Protein AF-0000000067839181 (afdb_homodimer)

Nearest PDB structures (foldseek):
  2b5a-assembly1_A  TM=9.207E-01  e=1.397E-04  [Bacillus] caldolyticus
  1y7y-assembly1_B  TM=9.678E-01  e=5.234E-04  Aeromonas hydrophila
  3f52-assembly1_A  TM=9.605E-01  e=1.588E-03  Corynebacterium glutamicum
  1y9q-assembly1_A-2  TM=9.439E-01  e=1.765E-03  Vibrio cholerae
  1y7y-assembly1_A  TM=9.619E-01  e=2.694E-03  Aeromonas hydrophila

InterPro domains:
  IPR001387 Cro/C1-type, helix-turn-helix domain [PF01381] (25-71)
  IPR001387 Cro/C1-type, helix-turn-helix domain [PS50943] (17-71)
  IPR001387 Cro/C1-type, helix-turn-helix domain [SM00530] (16-71)
  IPR001387 Cro/C1-type, helix-turn-helix domain [cd00093] (20-71)
  IPR010982 Lambda repressor-like, DNA-binding domain superfamily [G3DSA:1.10.260.40] (1-84)
  IPR010982 Lambda repressor-like, DNA-binding domain superfamily [SSF47413] (9-78)

Solvent-accessible surface area (backbone atoms only — not comparable to full-atom values): 10136 Å² total; per-residue (Å²): 128,81,54,72,64,49,46,52,50,22,31,50,32,7,47,44,48,48,49,50,35,55,75,70,67,49,50,64,65,56,48,18,53,31,54,71,45,52,55,68,57,50,51,31,28,38,70,20,80,36,80,61,40,63,60,52,44,46,34,50,17,56,68,66,71,45,64,61,54,62,52,48,63,85,43,61,66,57,40,42,52,51,34,49,54,39,36,52,50,63,66,55,64,76,112,130,81,54,71,65,51,45,52,50,21,32,49,32,7,48,43,47,48,48,51,34,55,75,71,67,50,49,63,65,55,47,18,51,31,53,70,45,51,55,67,56,51,51,32,28,38,70,21,80,36,79,60,41,65,60,51,45,45,34,50,17,56,67,66,72,45,62,61,53,62,53,48,64,85,43,64,66,58,41,43,52,52,35,48,54,40,38,52,49,63,64,54,61,74,111

Foldseek 3Di:
DPPPLLQVLLQLLLCLLVVLCVVLPHDLVRLCVQQVNDSVVNVCSNRRVDHDDPSNLVSSCVSSVHDSCSSCPPVVVVVVVVVVVVVVVVVPPPD/DPPPLLQVLLQLLLCLLVVLCVVQPHDLVRLCVQQVNDSVVNVCSNRRVDHDDPSNLVSSCVSSVHDSCSSCPPVVVVVVVVVVVVVVVVVPPPD

Sequence (190 aa):
MQSENSRQINRHIGSGLLLARTVRGASLKQLANATGLSMQRLERLEIGTAEATPRDLLLLAASLGIPVQFFFEGLEDEVHEAARHQAAVHDCAVHMQSENSRQINRHIGSGLLLARTVRGASLKQLANATGLSMQRLERLEIGTAEATPRDLLLLAASLGIPVQFFFEGLEDEVHEAARHQAAVHDCAVH

Radius of gyration: 17.37 Å; Cα contacts (8 Å, |Δi|>4): 223; chains: 2; bounding box: 30×66×35 Å

Secondary structure (DSSP, 8-state):
---HHHHHHHHHHHHHHHHHHHHTT--HHHHHHHH---HHHHHHHHTTSSPPPHHHHHHHHHHHT--GGGGGTTTHHHHHHHHHHHHHHHHHTT-/---HHHHHHHHHHHHHHHHHHHHTT--HHHHHHHH---HHHHHHHHTTSSPPPHHHHHHHHHHHT--GGGGGTTTHHHHHHHHHHHHHHHHHTT-

pLDDT: mean 85.49, std 18.29, range [31.7, 98.5]

Organism: NCBI:txid111831

Structure (mmCIF, N/CA/C/O backbone):
data_AF-0000000067839181-model_v1
#
loop_
_entity.id
_entity.type
_entity.pdbx_description
1 polymer 'Helix-turn-helix transcriptional regulator'
#
loop_
_atom_site.group_PDB
_atom_site.id
_atom_site.type_symbol
_atom_site.label_atom_id
_atom_site.label_alt_id
_atom_site.label_comp_id
_atom_site.label_asym_id
_atom_site.label_entity_id
_atom_site.label_seq_id
_atom_site.pdbx_PDB_ins_code
_atom_site.Cartn_x
_atom_site.Cartn_y
_atom_site.Cartn_z
_atom_s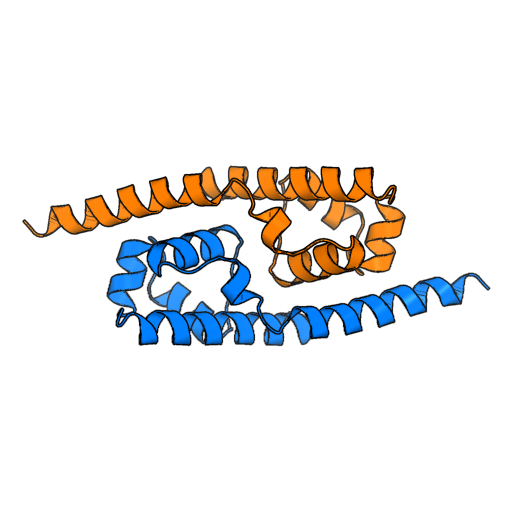ite.occupancy
_atom_site.B_iso_or_equiv
_atom_site.auth_seq_id
_atom_site.auth_comp_id
_atom_site.auth_asym_id
_atom_site.auth_atom_id
_atom_site.pdbx_PDB_model_num
ATOM 1 N N . MET A 1 1 ? -14.406 -0.389 13.133 1 47.47 1 MET A N 1
ATOM 2 C CA . MET A 1 1 ? -14.883 -0.58 11.766 1 47.47 1 MET A CA 1
ATOM 3 C C . MET A 1 1 ? -14.008 0.182 10.773 1 47.47 1 MET A C 1
ATOM 5 O O . MET A 1 1 ? -13.531 1.278 11.078 1 47.47 1 MET A O 1
ATOM 9 N N . GLN A 1 2 ? -13.305 -0.46 9.656 1 59.88 2 GLN A N 1
ATOM 10 C CA . GLN A 1 2 ? -12.516 0.328 8.719 1 59.88 2 GLN A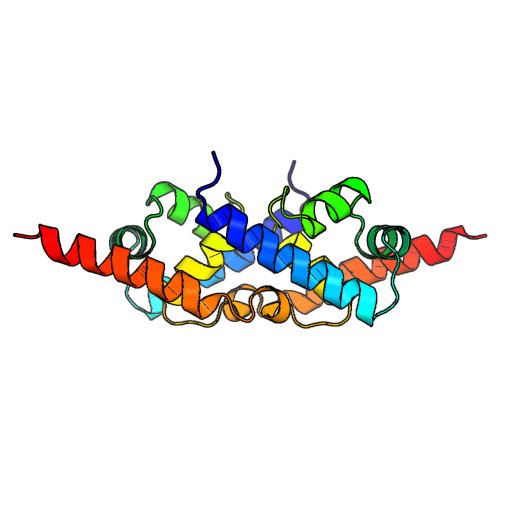 CA 1
ATOM 11 C C . GLN A 1 2 ? -13.336 1.478 8.141 1 59.88 2 GLN A C 1
ATOM 13 O O . GLN A 1 2 ? -14.562 1.381 8.031 1 59.88 2 GLN A O 1
ATOM 18 N N . SER A 1 3 ? -12.945 2.68 8.164 1 76.56 3 SER A N 1
ATOM 19 C CA . SER A 1 3 ? -13.664 3.791 7.551 1 76.56 3 SER A CA 1
ATOM 20 C C . SER A 1 3 ? -14.148 3.43 6.152 1 76.56 3 SER A C 1
ATOM 22 O O . SER A 1 3 ? -13.602 2.527 5.512 1 76.56 3 SER A O 1
ATOM 24 N N . GLU A 1 4 ? -15.336 3.746 5.836 1 84.75 4 GLU A N 1
ATOM 25 C CA . GLU A 1 4 ? -15.938 3.537 4.523 1 84.75 4 GLU A CA 1
ATOM 26 C C . GLU A 1 4 ? -14.938 3.807 3.404 1 84.75 4 GLU A C 1
ATOM 28 O O . GLU A 1 4 ? -14.977 3.156 2.357 1 84.75 4 GLU A O 1
ATOM 33 N N . ASN A 1 5 ? -14.031 4.652 3.65 1 85.94 5 ASN A N 1
ATOM 34 C CA . ASN A 1 5 ? -13.023 4.988 2.646 1 85.94 5 ASN A CA 1
ATOM 35 C C . ASN A 1 5 ? -12.031 3.85 2.447 1 85.94 5 ASN A C 1
ATOM 37 O O . ASN A 1 5 ? -11.656 3.535 1.315 1 85.94 5 ASN A O 1
ATOM 41 N N . SER A 1 6 ? -11.727 3.246 3.566 1 92.12 6 SER A N 1
ATOM 42 C CA . SER A 1 6 ? -10.797 2.123 3.486 1 92.12 6 SER A CA 1
ATOM 43 C C . SER A 1 6 ? -11.414 0.948 2.736 1 92.12 6 SER A C 1
ATOM 45 O O . SER A 1 6 ? -10.742 0.283 1.948 1 92.12 6 SER A O 1
ATOM 47 N N . ARG A 1 7 ? -12.742 0.747 2.918 1 93.06 7 ARG A N 1
ATOM 48 C CA . ARG A 1 7 ? -13.445 -0.343 2.248 1 93.06 7 ARG A CA 1
ATOM 49 C C . ARG A 1 7 ? -13.484 -0.122 0.739 1 93.06 7 ARG A C 1
ATOM 51 O O . ARG A 1 7 ? -13.312 -1.065 -0.036 1 93.06 7 ARG A O 1
ATOM 58 N N . GLN A 1 8 ? -13.719 1.081 0.368 1 93.19 8 GLN A N 1
ATOM 59 C CA . GLN A 1 8 ? -13.789 1.421 -1.049 1 93.19 8 GLN A CA 1
ATOM 60 C C . GLN A 1 8 ? -12.43 1.24 -1.721 1 93.19 8 GLN A C 1
ATOM 62 O O . GLN A 1 8 ? -12.344 0.742 -2.846 1 93.19 8 GLN A O 1
ATOM 67 N N . ILE A 1 9 ? -11.414 1.608 -1.015 1 95.25 9 ILE A N 1
ATOM 68 C CA . ILE A 1 9 ? -10.062 1.488 -1.547 1 95.25 9 ILE A CA 1
ATOM 69 C C . ILE A 1 9 ? -9.688 0.014 -1.685 1 95.25 9 ILE A C 1
ATOM 71 O O . ILE A 1 9 ? -9.156 -0.405 -2.715 1 95.25 9 ILE A O 1
ATOM 75 N N . ASN A 1 10 ? -10.078 -0.789 -0.635 1 96.62 10 ASN A N 1
ATOM 76 C CA . ASN A 1 10 ? -9.797 -2.219 -0.68 1 96.62 10 ASN A CA 1
ATOM 77 C C . ASN A 1 10 ? -10.508 -2.896 -1.848 1 96.62 10 ASN A C 1
ATOM 79 O O . ASN A 1 10 ? -9.922 -3.74 -2.529 1 96.62 10 ASN A O 1
ATOM 83 N N . ARG A 1 11 ? -11.734 -2.453 -2.029 1 96.81 11 ARG A N 1
ATOM 84 C CA . ARG A 1 11 ? -12.5 -3.033 -3.123 1 96.81 11 ARG A CA 1
ATOM 85 C C . ARG A 1 11 ? -11.914 -2.648 -4.477 1 96.81 11 ARG A C 1
ATOM 87 O O . ARG A 1 11 ? -11.883 -3.463 -5.398 1 96.81 11 ARG A O 1
ATOM 94 N N . HIS A 1 12 ? -11.516 -1.402 -4.602 1 96.81 12 HIS A N 1
ATOM 95 C CA . HIS A 1 12 ? -10.891 -0.937 -5.836 1 96.81 12 HIS A CA 1
ATOM 96 C C . HIS A 1 12 ? -9.625 -1.725 -6.145 1 96.81 12 HIS A C 1
ATOM 98 O O . HIS A 1 12 ? -9.445 -2.213 -7.262 1 96.81 12 HIS A O 1
ATOM 104 N N . ILE A 1 13 ? -8.812 -1.937 -5.16 1 97.56 13 ILE A N 1
ATOM 105 C CA . ILE A 1 13 ? -7.566 -2.684 -5.316 1 97.56 13 ILE A CA 1
ATOM 106 C C . ILE A 1 13 ? -7.879 -4.141 -5.656 1 97.56 13 ILE A C 1
ATOM 108 O O . ILE A 1 13 ? -7.254 -4.723 -6.543 1 97.56 13 ILE A O 1
ATOM 112 N N . GLY A 1 14 ? -8.82 -4.648 -4.965 1 98.31 14 GLY A N 1
ATOM 113 C CA . GLY A 1 14 ? -9.234 -6.016 -5.227 1 98.31 14 GLY A CA 1
ATOM 114 C C . GLY A 1 14 ? -9.75 -6.223 -6.641 1 98.31 14 GLY A C 1
ATOM 115 O O . GLY A 1 14 ? -9.414 -7.215 -7.289 1 98.31 14 GLY A O 1
ATOM 116 N N . SER A 1 15 ? -10.594 -5.273 -7.098 1 97.31 15 SER A N 1
ATOM 117 C CA . SER A 1 15 ? -11.109 -5.34 -8.461 1 97.31 15 SER A CA 1
ATOM 118 C C . SER A 1 15 ? -9.977 -5.285 -9.484 1 97.31 15 SER A C 1
ATOM 120 O O . SER A 1 15 ? -10.008 -5.988 -10.492 1 97.31 15 SER A O 1
ATOM 122 N N . GLY A 1 16 ? -8.992 -4.422 -9.195 1 97.06 16 GLY A N 1
ATOM 123 C CA . GLY A 1 16 ? -7.809 -4.367 -10.039 1 97.06 16 GLY A CA 1
ATOM 124 C C . GLY A 1 16 ? -7.039 -5.676 -10.078 1 97.06 16 GLY A C 1
ATOM 125 O O . GLY A 1 16 ? -6.578 -6.102 -11.133 1 97.06 16 GLY A O 1
ATOM 126 N N . LEU A 1 17 ? -6.922 -6.262 -8.914 1 98.12 17 LEU A N 1
ATOM 127 C CA . LEU A 1 17 ? -6.238 -7.547 -8.805 1 98.12 17 LEU A CA 1
ATOM 128 C C . LEU A 1 17 ? -6.953 -8.617 -9.625 1 98.12 17 LEU A C 1
ATOM 130 O O . LEU A 1 17 ? -6.316 -9.344 -10.391 1 98.12 17 LEU A O 1
ATOM 134 N N . LEU A 1 18 ? -8.258 -8.648 -9.438 1 97.94 18 LEU A N 1
ATOM 135 C CA . LEU A 1 18 ? -9.062 -9.609 -10.188 1 97.94 18 LEU A CA 1
ATOM 136 C C . LEU A 1 18 ? -8.906 -9.398 -11.688 1 97.94 18 LEU A C 1
ATOM 138 O O . LEU A 1 18 ? -8.703 -10.352 -12.438 1 97.94 18 LEU A O 1
ATOM 142 N N . LEU A 1 19 ? -8.953 -8.156 -12.117 1 97.31 19 LEU A N 1
ATOM 143 C CA . LEU A 1 19 ? -8.805 -7.805 -13.531 1 97.31 19 LEU A CA 1
ATOM 144 C C . LEU A 1 19 ? -7.434 -8.211 -14.055 1 97.31 19 LEU A C 1
ATOM 146 O O . LEU A 1 19 ? -7.332 -8.859 -15.102 1 97.31 19 LEU A O 1
ATOM 150 N N . ALA A 1 20 ? -6.402 -7.867 -13.359 1 96.94 20 ALA A N 1
ATOM 151 C CA . ALA A 1 20 ? -5.035 -8.18 -13.773 1 96.94 20 ALA A CA 1
ATOM 152 C C . ALA A 1 20 ? -4.812 -9.688 -13.844 1 96.94 20 ALA A C 1
ATOM 154 O O . ALA A 1 20 ? -4.203 -10.188 -14.797 1 96.94 20 ALA A O 1
ATOM 155 N N . ARG A 1 21 ? -5.293 -10.344 -12.789 1 97.31 21 ARG A N 1
ATOM 156 C CA . ARG A 1 21 ? -5.148 -11.797 -12.75 1 97.31 21 ARG A CA 1
ATOM 157 C C . ARG A 1 21 ? -5.852 -12.445 -13.93 1 97.31 21 ARG A C 1
ATOM 159 O O . ARG A 1 21 ? -5.285 -13.32 -14.594 1 97.31 21 ARG A O 1
ATOM 166 N N . THR A 1 22 ? -7.086 -12.008 -14.242 1 96.94 22 THR A N 1
ATOM 167 C CA . THR A 1 22 ? -7.898 -12.578 -15.312 1 96.94 22 THR A CA 1
ATOM 168 C C . THR A 1 22 ? -7.289 -12.281 -16.672 1 96.94 22 THR A C 1
ATOM 170 O O . THR A 1 22 ? -7.242 -13.148 -17.547 1 96.94 22 THR A O 1
ATOM 173 N N . VAL A 1 23 ? -6.797 -11.078 -16.875 1 95.69 23 VAL A N 1
ATOM 174 C CA . VAL A 1 23 ? -6.199 -10.648 -18.141 1 95.69 23 VAL A CA 1
ATOM 175 C C . VAL A 1 23 ? -4.945 -11.469 -18.422 1 95.69 23 VAL A C 1
ATOM 177 O O . VAL A 1 23 ? -4.672 -11.828 -19.562 1 95.69 23 VAL A O 1
ATOM 180 N N . ARG A 1 24 ? -4.238 -11.859 -17.391 1 94.88 24 ARG A N 1
ATOM 181 C CA . ARG A 1 24 ? -3.004 -12.625 -17.516 1 94.88 24 ARG A CA 1
ATOM 182 C C . ARG A 1 24 ? -3.297 -14.125 -17.609 1 94.88 24 ARG A C 1
ATOM 184 O O . ARG A 1 24 ? -2.389 -14.922 -17.828 1 94.88 24 ARG A O 1
ATOM 191 N N . GLY A 1 25 ? -4.539 -14.492 -17.297 1 95.88 25 GLY A N 1
ATOM 192 C CA . GLY A 1 25 ? -4.949 -15.883 -17.375 1 95.88 25 GLY A CA 1
ATOM 193 C C . GLY A 1 25 ? -4.461 -16.719 -16.219 1 95.88 25 GLY A C 1
ATOM 194 O O . GLY A 1 25 ? -4.293 -17.938 -16.344 1 95.88 25 GLY A O 1
ATOM 195 N N . ALA A 1 26 ? -4.219 -16.094 -15.125 1 95.62 26 ALA A N 1
ATOM 196 C CA . ALA A 1 26 ? -3.721 -16.812 -13.945 1 95.62 26 ALA A CA 1
ATOM 197 C C . ALA A 1 26 ? -4.871 -17.266 -13.055 1 95.62 26 ALA A C 1
ATOM 199 O O . ALA A 1 26 ? -5.848 -16.531 -12.867 1 95.62 26 ALA A O 1
ATOM 200 N N . SER A 1 27 ? -4.762 -18.484 -12.578 1 96.94 27 SER A N 1
ATOM 201 C CA . SER A 1 27 ? -5.695 -18.938 -11.555 1 96.94 27 SER A CA 1
ATOM 202 C C . SER A 1 27 ? -5.289 -18.453 -10.172 1 96.94 27 SER A C 1
ATOM 204 O O . SER A 1 27 ? -4.172 -17.953 -9.984 1 96.94 27 SER A O 1
ATOM 206 N N . LEU A 1 28 ? -6.203 -18.562 -9.273 1 97.5 28 LEU A N 1
ATOM 207 C CA . LEU A 1 28 ? -5.875 -18.203 -7.898 1 97.5 28 LEU A CA 1
ATOM 208 C C . LEU A 1 28 ? -4.738 -19.078 -7.367 1 97.5 28 LEU A C 1
ATOM 210 O O . LEU A 1 28 ? -3.863 -18.578 -6.645 1 97.5 28 LEU A O 1
ATOM 214 N N . LYS A 1 29 ? -4.766 -20.312 -7.727 1 96.75 29 LYS A N 1
ATOM 215 C CA . LYS A 1 29 ? -3.729 -21.25 -7.305 1 96.75 29 LYS A CA 1
ATOM 216 C C . LYS A 1 29 ? -2.369 -20.859 -7.875 1 96.75 29 LYS A C 1
ATOM 218 O O . LYS A 1 29 ? -1.368 -20.844 -7.152 1 96.75 29 LYS A O 1
ATOM 223 N N . GLN A 1 30 ? -2.346 -20.547 -9.133 1 95.56 30 GLN A N 1
ATOM 224 C CA . GLN A 1 30 ? -1.11 -20.109 -9.781 1 95.56 30 GLN A CA 1
ATOM 225 C C . GLN A 1 30 ? -0.567 -18.844 -9.141 1 95.56 30 GLN A C 1
ATOM 227 O O . GLN A 1 30 ? 0.639 -18.719 -8.914 1 95.56 30 GLN A O 1
ATOM 232 N N . LEU A 1 31 ? -1.43 -17.906 -8.859 1 96.25 31 LEU A N 1
ATOM 233 C CA . LEU A 1 31 ? -1.025 -16.656 -8.227 1 96.25 31 LEU A CA 1
ATOM 234 C C . LEU A 1 31 ? -0.517 -16.906 -6.809 1 96.25 31 LEU A C 1
ATOM 236 O O . LEU A 1 31 ? 0.466 -16.281 -6.387 1 96.25 31 LEU A O 1
ATOM 240 N N . ALA A 1 32 ? -1.174 -17.766 -6.086 1 96.75 32 ALA A N 1
ATOM 241 C CA . ALA A 1 32 ? -0.75 -18.125 -4.738 1 96.75 32 ALA A CA 1
ATOM 242 C C . ALA A 1 32 ? 0.664 -18.703 -4.742 1 96.75 32 ALA A C 1
ATOM 244 O O . ALA A 1 32 ? 1.503 -18.312 -3.928 1 96.75 32 ALA A O 1
ATOM 245 N N . ASN A 1 33 ? 0.928 -19.547 -5.695 1 93.75 33 ASN A N 1
ATOM 246 C CA . ASN A 1 33 ? 2.252 -20.141 -5.828 1 93.75 33 ASN A CA 1
ATOM 247 C C . ASN A 1 33 ? 3.309 -19.109 -6.18 1 93.75 33 ASN A C 1
ATOM 249 O O . ASN A 1 33 ? 4.41 -19.125 -5.633 1 93.75 33 ASN A O 1
ATOM 253 N N . ALA A 1 34 ? 2.938 -18.203 -7.016 1 92.12 34 ALA A N 1
ATOM 254 C CA . ALA A 1 34 ? 3.871 -17.188 -7.5 1 92.12 34 ALA A CA 1
ATOM 255 C C . ALA A 1 34 ? 4.18 -16.156 -6.414 1 92.12 34 ALA A C 1
ATOM 257 O O . ALA A 1 34 ? 5.285 -15.617 -6.363 1 92.12 34 ALA A O 1
ATOM 258 N N . THR A 1 35 ? 3.25 -15.867 -5.531 1 93.25 35 THR A N 1
ATOM 259 C CA . THR A 1 35 ? 3.387 -14.781 -4.57 1 93.25 35 THR A CA 1
ATOM 260 C C . THR A 1 35 ? 3.73 -15.32 -3.186 1 93.25 35 THR A C 1
ATOM 262 O O . THR A 1 35 ? 4.18 -14.57 -2.314 1 93.25 35 THR A O 1
ATOM 265 N N . GLY A 1 36 ? 3.426 -16.562 -2.9 1 93.25 36 GLY A N 1
ATOM 266 C CA . GLY A 1 36 ? 3.564 -17.125 -1.568 1 93.25 36 GLY A CA 1
ATOM 267 C C . GLY A 1 36 ? 2.404 -16.797 -0.651 1 93.25 36 GLY A C 1
ATOM 268 O O . GLY A 1 36 ? 2.408 -17.156 0.525 1 93.25 36 GLY A O 1
ATOM 269 N N . LEU A 1 37 ? 1.431 -16.109 -1.118 1 95 37 LEU A N 1
ATOM 270 C CA . LEU A 1 37 ? 0.207 -15.828 -0.374 1 95 37 LEU A CA 1
ATOM 271 C C . LEU A 1 37 ? -0.755 -17.016 -0.453 1 95 37 LEU A C 1
ATOM 273 O O . LEU A 1 37 ? -0.771 -17.734 -1.448 1 95 37 LEU A O 1
ATOM 277 N N . SER A 1 38 ? -1.529 -17.125 0.566 1 97.06 38 SER A N 1
ATOM 278 C CA . SER A 1 38 ? -2.51 -18.203 0.529 1 97.06 38 SER A CA 1
ATOM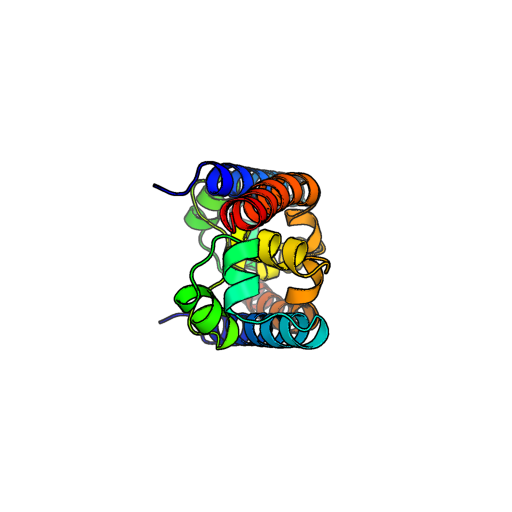 279 C C . SER A 1 38 ? -3.666 -17.875 -0.408 1 97.06 38 SER A C 1
ATOM 281 O O . SER A 1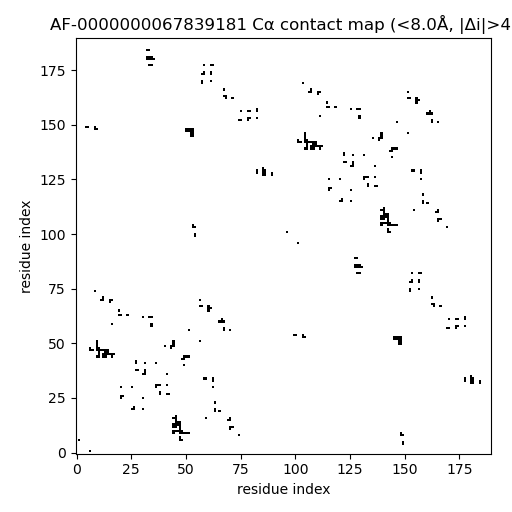 38 ? -3.965 -16.688 -0.638 1 97.06 38 SER A O 1
ATOM 283 N N . MET A 1 39 ? -4.336 -18.891 -0.919 1 97.56 39 MET A N 1
ATOM 284 C CA . MET A 1 39 ? -5.523 -18.688 -1.75 1 97.56 39 MET A CA 1
ATOM 285 C C . MET A 1 39 ? -6.602 -17.938 -0.986 1 97.56 39 MET A C 1
ATOM 287 O O . MET A 1 39 ? -7.301 -17.094 -1.558 1 97.56 39 MET A O 1
ATOM 291 N N . GLN A 1 40 ? -6.684 -18.266 0.251 1 98.12 40 GLN A N 1
ATOM 292 C CA . GLN A 1 40 ? -7.668 -17.594 1.087 1 98.12 40 GLN A CA 1
ATOM 293 C C . GLN A 1 40 ? -7.387 -16.094 1.162 1 98.12 40 GLN A C 1
ATOM 295 O O . GLN A 1 40 ? -8.305 -15.281 1.062 1 98.12 40 GLN A O 1
ATOM 300 N N . ARG A 1 41 ? -6.125 -15.68 1.328 1 97.94 41 ARG A N 1
ATOM 301 C CA . ARG A 1 41 ? -5.742 -14.273 1.385 1 97.94 41 ARG A CA 1
ATOM 302 C C . ARG A 1 41 ? -6.02 -13.578 0.058 1 97.94 41 ARG A C 1
ATOM 304 O O . ARG A 1 41 ? -6.523 -12.453 0.035 1 97.94 41 ARG A O 1
ATOM 311 N N . LEU A 1 42 ? -5.707 -14.281 -0.977 1 98.38 42 LEU A N 1
ATOM 312 C CA . LEU A 1 42 ? -5.93 -13.719 -2.307 1 98.38 42 LEU A CA 1
ATOM 313 C C . LEU A 1 42 ? -7.414 -13.484 -2.557 1 98.38 42 LEU A C 1
ATOM 315 O O . LEU A 1 42 ? -7.797 -12.453 -3.117 1 98.38 42 LEU A O 1
ATOM 319 N N . GLU A 1 43 ? -8.203 -14.422 -2.152 1 98.25 43 GLU A N 1
ATOM 320 C CA . GLU A 1 43 ? -9.656 -14.281 -2.299 1 98.25 43 GLU A CA 1
ATOM 321 C C . GLU A 1 43 ? -10.172 -13.078 -1.526 1 98.25 43 GLU A C 1
ATOM 323 O O . GLU A 1 43 ? -10.945 -12.273 -2.061 1 98.25 43 GLU A O 1
ATOM 328 N N . ARG A 1 44 ? -9.727 -12.977 -0.303 1 98.5 44 ARG A N 1
ATOM 329 C CA . ARG A 1 44 ? -10.172 -11.875 0.544 1 98.5 44 ARG A CA 1
ATOM 330 C C . ARG A 1 44 ? -9.711 -10.531 -0.011 1 98.5 44 ARG A C 1
ATOM 332 O O . ARG A 1 44 ? -10.406 -9.523 0.116 1 98.5 44 ARG A O 1
ATOM 339 N N . LEU A 1 45 ? -8.523 -10.492 -0.639 1 98.44 45 LEU A N 1
ATOM 340 C CA . LEU A 1 45 ? -8.023 -9.281 -1.287 1 98.44 45 LEU A CA 1
ATOM 341 C C . LEU A 1 45 ? -8.875 -8.914 -2.494 1 98.44 45 LEU A C 1
ATOM 343 O O . LEU A 1 45 ? -9.273 -7.758 -2.656 1 98.44 45 LEU A O 1
ATOM 347 N N . GLU A 1 46 ? -9.219 -9.945 -3.287 1 98.31 46 GLU A N 1
ATOM 348 C CA . GLU A 1 46 ? -9.945 -9.695 -4.527 1 98.31 46 GLU A CA 1
ATOM 349 C C . GLU A 1 46 ? -11.344 -9.172 -4.25 1 98.31 46 GLU A C 1
ATOM 351 O O . GLU A 1 46 ? -11.883 -8.367 -5.023 1 98.31 46 GLU A O 1
ATOM 356 N N . ILE A 1 47 ? -11.93 -9.586 -3.121 1 97.19 47 ILE A N 1
ATOM 357 C CA . ILE A 1 47 ? -13.297 -9.148 -2.844 1 97.19 47 ILE A CA 1
ATOM 358 C C . ILE A 1 47 ? -13.273 -7.938 -1.914 1 97.19 47 ILE A C 1
ATOM 360 O O . ILE A 1 47 ? -14.328 -7.422 -1.526 1 97.19 47 ILE A O 1
ATOM 364 N N . GLY A 1 48 ? -12.156 -7.539 -1.442 1 97.5 48 GLY A N 1
ATOM 365 C CA . GLY A 1 48 ? -11.992 -6.301 -0.702 1 97.5 48 GLY A CA 1
ATOM 366 C C . GLY A 1 48 ? -12.211 -6.465 0.791 1 97.5 48 GLY A C 1
ATOM 367 O O . GLY A 1 48 ? -12.344 -5.477 1.518 1 97.5 48 GLY A O 1
ATOM 368 N N . THR A 1 49 ? -12.25 -7.668 1.323 1 97 49 THR A N 1
ATOM 369 C CA . THR A 1 49 ? -12.5 -7.898 2.742 1 97 49 THR A CA 1
ATOM 370 C C . THR A 1 49 ? -11.188 -7.953 3.52 1 97 49 THR A C 1
ATOM 372 O O . THR A 1 49 ? -11.195 -7.957 4.754 1 97 49 THR A O 1
ATOM 375 N N . ALA A 1 50 ? -10.039 -7.98 2.887 1 97.31 50 ALA A N 1
ATOM 376 C CA . ALA A 1 50 ? -8.711 -7.832 3.49 1 97.31 50 ALA A CA 1
ATOM 377 C C . ALA A 1 50 ? -7.988 -6.613 2.93 1 97.31 50 ALA A C 1
ATOM 379 O O . ALA A 1 50 ? -8.18 -6.25 1.768 1 97.31 50 ALA A O 1
ATOM 380 N N . GLU A 1 51 ? -7.242 -6.008 3.756 1 97.25 51 GLU A N 1
ATOM 381 C CA . GLU A 1 51 ? -6.434 -4.859 3.357 1 97.25 51 GLU A CA 1
ATOM 382 C C . GLU A 1 51 ? -5.062 -5.301 2.857 1 97.25 51 GLU A C 1
ATOM 384 O O . GLU A 1 51 ? -4.352 -6.039 3.543 1 97.25 51 GLU A O 1
ATOM 389 N N . ALA A 1 52 ? -4.75 -4.883 1.659 1 98 52 ALA A N 1
ATOM 390 C CA . ALA A 1 52 ? -3.451 -5.234 1.09 1 98 52 ALA A CA 1
ATOM 391 C C . ALA A 1 52 ? -2.324 -4.473 1.784 1 98 52 ALA A C 1
ATOM 393 O O . ALA A 1 52 ? -2.465 -3.287 2.092 1 98 52 ALA A O 1
ATOM 394 N N . THR A 1 53 ? -1.251 -5.125 2.051 1 96.5 53 THR A N 1
ATOM 395 C CA . THR A 1 53 ? -0.039 -4.469 2.531 1 96.5 53 THR A CA 1
ATOM 396 C C . THR A 1 53 ? 0.834 -4.023 1.362 1 96.5 53 THR A C 1
ATOM 398 O O . THR A 1 53 ? 0.626 -4.453 0.226 1 96.5 53 THR A O 1
ATOM 401 N N . PRO A 1 54 ? 1.797 -3.16 1.642 1 96.38 54 PRO A N 1
ATOM 402 C CA . PRO A 1 54 ? 2.748 -2.822 0.581 1 96.38 54 PRO A CA 1
ATOM 403 C C . PRO A 1 54 ? 3.455 -4.051 0.009 1 96.38 54 PRO A C 1
ATOM 405 O O . PRO A 1 54 ? 3.68 -4.129 -1.202 1 96.38 54 PRO A O 1
ATOM 408 N N . ARG A 1 55 ? 3.748 -4.984 0.808 1 94.12 55 ARG A N 1
ATOM 409 C CA . ARG A 1 55 ? 4.375 -6.211 0.331 1 94.12 55 ARG A CA 1
ATOM 410 C C . ARG A 1 55 ? 3.436 -6.98 -0.595 1 94.12 55 ARG A C 1
ATOM 412 O O . ARG A 1 55 ? 3.854 -7.461 -1.65 1 94.12 55 ARG A O 1
ATOM 419 N N . ASP A 1 56 ? 2.205 -7.07 -0.178 1 95.88 56 ASP A N 1
ATOM 420 C CA . ASP A 1 56 ? 1.221 -7.715 -1.041 1 95.88 56 ASP A CA 1
ATOM 421 C C . ASP A 1 56 ? 1.216 -7.09 -2.434 1 95.88 56 ASP A C 1
ATOM 423 O O . ASP A 1 56 ? 1.281 -7.797 -3.439 1 95.88 56 ASP A O 1
ATOM 427 N N . LEU A 1 57 ? 1.144 -5.785 -2.416 1 96.56 57 LEU A N 1
ATOM 428 C CA . LEU A 1 57 ? 1.021 -5.043 -3.666 1 96.56 57 LEU A CA 1
ATOM 429 C C . LEU A 1 57 ? 2.244 -5.262 -4.547 1 96.56 57 LEU A C 1
ATOM 431 O O . LEU A 1 57 ? 2.117 -5.438 -5.762 1 96.56 57 LEU A O 1
ATOM 435 N N . LEU A 1 58 ? 3.367 -5.285 -3.955 1 95.12 58 LEU A N 1
ATOM 436 C CA . LEU A 1 58 ? 4.609 -5.48 -4.691 1 95.12 58 LEU A CA 1
ATOM 437 C C . LEU A 1 58 ? 4.688 -6.895 -5.262 1 95.12 58 LEU A C 1
ATOM 439 O O . LEU A 1 58 ? 5.031 -7.082 -6.43 1 95.12 58 LEU A O 1
ATOM 443 N N . LEU A 1 59 ? 4.344 -7.875 -4.461 1 93.94 59 LEU A N 1
ATOM 444 C CA . LEU A 1 59 ? 4.367 -9.266 -4.898 1 93.94 59 LEU A CA 1
ATOM 445 C C . LEU A 1 59 ? 3.383 -9.492 -6.039 1 93.94 59 LEU A C 1
ATOM 447 O O . LEU A 1 59 ? 3.719 -10.141 -7.035 1 93.94 59 LEU A O 1
ATOM 451 N N . LEU A 1 60 ? 2.234 -8.914 -5.855 1 95.56 60 LEU A N 1
ATOM 452 C CA . LEU A 1 60 ? 1.186 -9.086 -6.852 1 95.56 60 LEU A CA 1
ATOM 453 C C . LEU A 1 60 ? 1.549 -8.383 -8.156 1 95.56 60 LEU A C 1
ATOM 455 O O . LEU A 1 60 ? 1.384 -8.938 -9.242 1 95.56 60 LEU A O 1
ATOM 459 N N . ALA A 1 61 ? 2.027 -7.207 -8.055 1 95.06 61 ALA A N 1
ATOM 460 C CA . ALA A 1 61 ? 2.451 -6.457 -9.234 1 95.06 61 ALA A CA 1
ATOM 461 C C . ALA A 1 61 ? 3.547 -7.203 -9.992 1 95.06 61 ALA A C 1
ATOM 463 O O . ALA A 1 61 ? 3.48 -7.344 -11.219 1 95.06 61 ALA A O 1
ATOM 464 N N . ALA A 1 62 ? 4.5 -7.719 -9.289 1 92.56 62 ALA A N 1
ATOM 465 C CA . ALA A 1 62 ? 5.621 -8.445 -9.883 1 92.56 62 ALA A CA 1
ATOM 466 C C . ALA A 1 62 ? 5.145 -9.734 -10.547 1 92.56 62 ALA A C 1
ATOM 468 O O . ALA A 1 62 ? 5.52 -10.023 -11.688 1 92.56 62 ALA A O 1
ATOM 469 N N . SER A 1 63 ? 4.281 -10.438 -9.828 1 92.69 63 SER A N 1
ATOM 470 C CA . SER A 1 63 ? 3.811 -11.734 -10.312 1 92.69 63 SER A CA 1
ATOM 471 C C . SER A 1 63 ? 2.936 -11.578 -11.547 1 92.69 63 SER A C 1
ATOM 473 O O . SER A 1 63 ? 2.918 -12.453 -12.414 1 92.69 63 SER A O 1
ATOM 475 N N . LEU A 1 64 ? 2.236 -10.453 -11.641 1 94.44 64 LEU A N 1
ATOM 476 C CA . LEU A 1 64 ? 1.294 -10.242 -12.734 1 94.44 64 LEU A CA 1
ATOM 477 C C . LEU A 1 64 ? 1.921 -9.391 -13.828 1 94.44 64 LEU A C 1
ATOM 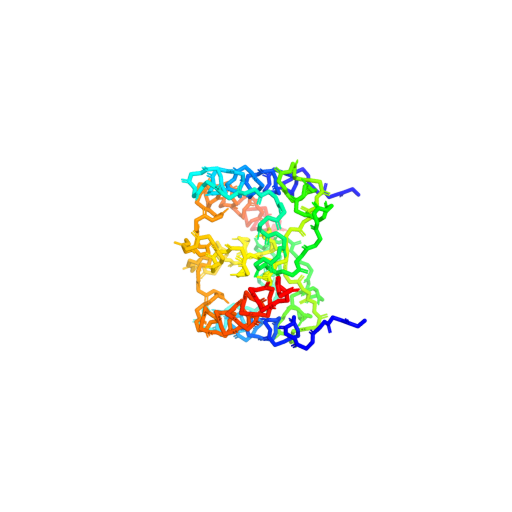479 O O . LEU A 1 64 ? 1.299 -9.148 -14.867 1 94.44 64 LEU A O 1
ATOM 483 N N . GLY A 1 65 ? 3.082 -8.883 -13.609 1 91.44 65 GLY A N 1
ATOM 484 C CA . GLY A 1 65 ? 3.809 -8.109 -14.602 1 91.44 65 GLY A CA 1
ATOM 485 C C . GLY A 1 65 ? 3.225 -6.73 -14.828 1 91.44 65 GLY A C 1
ATOM 486 O O . GLY A 1 65 ? 3.176 -6.25 -15.969 1 91.44 65 GLY A O 1
ATOM 487 N N . ILE A 1 66 ? 2.691 -6.125 -13.805 1 92.56 66 ILE A N 1
ATOM 488 C CA . ILE A 1 66 ? 2.1 -4.793 -13.875 1 92.56 66 ILE A CA 1
ATOM 489 C C . ILE A 1 66 ? 2.791 -3.863 -12.883 1 92.56 66 ILE A C 1
ATOM 491 O O . ILE A 1 66 ? 3.385 -4.324 -11.906 1 92.56 66 ILE A O 1
ATOM 495 N N . PRO A 1 67 ? 2.77 -2.598 -13.234 1 92.75 67 PRO A N 1
ATOM 496 C CA . PRO A 1 67 ? 3.312 -1.655 -12.25 1 92.75 67 PRO A CA 1
ATOM 497 C C . PRO A 1 67 ? 2.438 -1.53 -11.008 1 92.75 67 PRO A C 1
ATOM 499 O O . PRO A 1 67 ? 1.211 -1.626 -11.094 1 92.75 67 PRO A O 1
ATOM 502 N N . VAL A 1 68 ? 3.039 -1.298 -9.82 1 94.69 68 VAL A N 1
ATOM 503 C CA . VAL A 1 68 ? 2.314 -1.202 -8.562 1 94.69 68 VAL A CA 1
ATOM 504 C C . VAL A 1 68 ? 1.306 -0.057 -8.633 1 94.69 68 VAL A C 1
ATOM 506 O O . VAL A 1 68 ? 0.243 -0.119 -8.008 1 94.69 68 VAL A O 1
ATOM 509 N N . GLN A 1 69 ? 1.591 0.941 -9.438 1 92.62 69 GLN A N 1
ATOM 510 C CA . GLN A 1 69 ? 0.727 2.105 -9.609 1 92.62 69 GLN A CA 1
ATOM 511 C C . GLN A 1 69 ? -0.636 1.701 -10.164 1 92.62 69 GLN A C 1
ATOM 513 O O . GLN A 1 69 ? -1.633 2.391 -9.938 1 92.62 69 GLN A O 1
ATOM 518 N N . PHE A 1 70 ? -0.669 0.609 -10.828 1 94.38 70 PHE A N 1
ATOM 519 C CA . PHE A 1 70 ? -1.899 0.107 -11.43 1 94.38 70 PHE A CA 1
ATOM 520 C C . PHE A 1 70 ? -2.998 -0.032 -10.383 1 94.38 70 PHE A C 1
ATOM 522 O O . PHE A 1 70 ? -4.152 0.311 -10.641 1 94.38 70 PHE A O 1
ATOM 529 N N . PHE A 1 71 ? -2.672 -0.437 -9.18 1 96 71 PHE A N 1
ATOM 530 C CA . PHE A 1 71 ? -3.629 -0.72 -8.117 1 96 71 PHE A CA 1
ATOM 531 C C . PHE A 1 71 ? -4.246 0.569 -7.586 1 96 71 PHE A C 1
ATOM 533 O O . PHE A 1 71 ? -5.289 0.542 -6.93 1 96 71 PHE A O 1
ATOM 540 N N . PHE A 1 72 ? -3.59 1.692 -7.93 1 95.06 72 PHE A N 1
ATOM 541 C CA . PHE A 1 72 ? -4.031 2.959 -7.355 1 95.06 72 PHE A CA 1
ATOM 542 C C . PHE A 1 72 ? -4.68 3.838 -8.422 1 95.06 72 PHE A C 1
ATOM 544 O O . PHE A 1 72 ? -5.137 4.945 -8.125 1 95.06 72 PHE A O 1
ATOM 551 N N . GLU A 1 73 ? -4.641 3.35 -9.602 1 91.81 73 GLU A N 1
ATOM 552 C CA . GLU A 1 73 ? -5.219 4.125 -10.695 1 91.81 73 GLU A CA 1
ATOM 553 C C . GLU A 1 73 ? -6.688 4.441 -10.43 1 91.81 73 GLU A C 1
ATOM 555 O O . GLU A 1 73 ? -7.465 3.551 -10.07 1 91.81 73 GLU A O 1
ATOM 560 N N . GLY A 1 74 ? -7.055 5.723 -10.539 1 88.81 74 GLY A N 1
ATOM 561 C CA . GLY A 1 74 ? -8.438 6.129 -10.352 1 88.81 74 GLY A CA 1
ATOM 562 C C . GLY A 1 74 ? -8.766 6.52 -8.922 1 88.81 74 GLY A C 1
ATOM 563 O O . GLY A 1 74 ? -9.867 6.984 -8.633 1 88.81 74 GLY A O 1
ATOM 564 N N . LEU A 1 75 ? -7.895 6.246 -7.98 1 88.44 75 LEU A N 1
ATOM 565 C CA . LEU A 1 75 ? -8.133 6.555 -6.574 1 88.44 75 LEU A CA 1
ATOM 566 C C . LEU A 1 75 ? -7.594 7.938 -6.219 1 88.44 75 LEU A C 1
ATOM 568 O O . LEU A 1 75 ? -7.992 8.523 -5.211 1 88.44 75 LEU A O 1
ATOM 572 N N . GLU A 1 76 ? -6.66 8.422 -6.883 1 73.56 76 GLU A N 1
ATOM 573 C CA . GLU A 1 76 ? -6.023 9.688 -6.551 1 73.56 76 GLU A CA 1
ATOM 574 C C . GLU A 1 76 ? -7.051 10.812 -6.461 1 73.56 76 GLU A C 1
ATOM 576 O O . GLU A 1 76 ? -6.926 11.711 -5.621 1 73.56 76 GLU A O 1
ATOM 581 N N . ASP A 1 77 ? -7.957 10.688 -7.23 1 65.69 77 ASP A N 1
ATOM 582 C CA . ASP A 1 77 ? -8.984 11.719 -7.234 1 65.69 77 ASP A CA 1
ATOM 583 C C . ASP A 1 77 ? -9.867 11.633 -5.988 1 65.69 77 ASP A C 1
ATOM 585 O O . ASP A 1 77 ? -10.266 12.656 -5.434 1 65.69 77 ASP A O 1
ATOM 589 N N . GLU A 1 78 ? -10.039 10.477 -5.539 1 61.47 78 GLU A N 1
ATOM 590 C CA . GLU A 1 78 ? -10.961 10.297 -4.422 1 61.47 78 GLU A CA 1
ATOM 591 C C . GLU A 1 78 ? -10.344 10.758 -3.109 1 61.47 78 GLU A C 1
ATOM 593 O O . GLU A 1 78 ? -11.008 11.391 -2.287 1 61.47 78 GLU A O 1
ATOM 598 N N . VAL A 1 79 ? -9.078 10.484 -3.002 1 60.44 79 VAL A N 1
ATOM 599 C CA . VAL A 1 79 ? -8.422 10.828 -1.747 1 60.44 79 VAL A CA 1
ATOM 600 C C . VAL A 1 79 ? -8.109 12.32 -1.721 1 60.44 79 VAL A C 1
ATOM 602 O O . VAL A 1 79 ? -8.023 12.93 -0.648 1 60.44 79 VAL A O 1
ATOM 605 N N . HIS A 1 80 ? -7.859 12.766 -2.875 1 61.66 80 HIS A N 1
ATOM 606 C CA . HIS A 1 80 ? -7.648 14.211 -2.938 1 61.66 80 HIS A CA 1
ATOM 607 C C . HIS A 1 80 ? -8.852 14.969 -2.393 1 61.66 80 HIS A C 1
ATOM 609 O O . HIS A 1 80 ? -8.695 15.977 -1.698 1 61.66 80 HIS A O 1
ATOM 615 N N . GLU A 1 81 ? -9.953 14.406 -2.699 1 59.09 81 GLU A N 1
ATOM 616 C CA . GLU A 1 81 ? -11.156 15.055 -2.184 1 59.09 81 GLU A CA 1
ATOM 617 C C . GLU A 1 81 ? -11.227 14.969 -0.662 1 59.09 81 GLU A C 1
ATOM 619 O O . GLU A 1 81 ? -11.594 15.938 0.005 1 59.09 81 GLU A O 1
ATOM 624 N N . ALA A 1 82 ? -10.844 13.891 -0.198 1 59.34 82 ALA A N 1
ATOM 625 C CA . ALA A 1 82 ? -10.891 13.703 1.25 1 59.34 82 ALA A CA 1
ATOM 626 C C . ALA A 1 82 ? -9.844 14.57 1.944 1 59.34 82 ALA A C 1
ATOM 628 O O . ALA A 1 82 ? -10.102 15.141 3.006 1 59.34 82 ALA A O 1
ATOM 629 N N . ALA A 1 83 ? -8.633 14.641 1.393 1 60.09 83 ALA A N 1
ATOM 630 C CA . ALA A 1 83 ? -7.562 15.477 1.938 1 60.09 83 ALA A CA 1
ATOM 631 C C . ALA A 1 83 ? -7.953 16.953 1.922 1 60.09 83 ALA A C 1
ATOM 633 O O . ALA A 1 83 ? -7.641 17.688 2.855 1 60.09 83 ALA A O 1
ATOM 634 N N . ARG A 1 84 ? -8.57 17.312 0.836 1 58.81 84 ARG A N 1
ATOM 635 C CA . ARG A 1 84 ? -9 18.703 0.72 1 58.81 84 ARG A CA 1
ATOM 636 C C . ARG A 1 84 ? -10.023 19.047 1.792 1 58.81 84 ARG A C 1
ATOM 638 O O . ARG A 1 84 ? -9.984 20.141 2.365 1 58.81 84 ARG A O 1
ATOM 645 N N . HIS A 1 85 ? -10.898 18.156 1.993 1 59.62 85 HIS A N 1
ATOM 646 C CA . HIS A 1 85 ? -11.93 18.438 2.986 1 59.62 85 HIS A CA 1
ATOM 647 C C . HIS A 1 85 ? -11.344 18.484 4.391 1 59.62 85 HIS A C 1
ATOM 649 O O . HIS A 1 85 ? -11.75 19.312 5.211 1 59.62 85 HIS A O 1
ATOM 655 N N . GLN A 1 86 ? -10.414 17.547 4.594 1 54.94 86 GLN A N 1
ATOM 656 C CA . GLN A 1 86 ? -9.805 17.547 5.918 1 54.94 86 GLN A CA 1
ATOM 657 C C . GLN A 1 86 ? -8.883 18.766 6.098 1 54.94 86 GLN A C 1
ATOM 659 O O . GLN A 1 86 ? -8.844 19.359 7.172 1 54.94 86 GLN A O 1
ATOM 664 N N . ALA A 1 87 ? -8.031 19.062 5.09 1 54.47 87 ALA A N 1
ATOM 665 C CA . ALA A 1 87 ? -7.207 20.266 5.141 1 54.47 87 ALA A CA 1
ATOM 666 C C . ALA A 1 87 ? -8.07 21.516 5.27 1 54.47 87 ALA A C 1
ATOM 668 O O . ALA A 1 87 ? -7.688 22.469 5.953 1 54.47 87 ALA A O 1
ATOM 669 N N . ALA A 1 88 ? -9.117 21.578 4.57 1 52.22 88 ALA A N 1
ATOM 670 C CA . ALA A 1 88 ? -9.984 22.75 4.664 1 52.22 88 ALA A CA 1
ATOM 671 C C . ALA A 1 88 ? -10.562 22.891 6.07 1 52.22 88 ALA A C 1
ATOM 673 O O . ALA A 1 88 ? -10.805 24 6.543 1 52.22 88 ALA A O 1
ATOM 674 N N . VAL A 1 89 ? -10.797 21.844 6.691 1 48.66 89 VAL A N 1
ATOM 675 C CA . VAL A 1 89 ? -11.406 22 8.008 1 48.66 89 VAL A CA 1
ATOM 676 C C . VAL A 1 89 ? -10.383 22.578 8.984 1 48.66 89 VAL A C 1
ATOM 678 O O . VAL A 1 89 ? -10.75 23.266 9.945 1 48.66 89 VAL A O 1
ATOM 681 N N . HIS A 1 90 ? -9.148 22 9.016 1 47.28 90 HIS A N 1
ATOM 682 C CA . HIS A 1 90 ? -8.25 22.547 10.016 1 47.28 90 HIS A CA 1
ATOM 683 C C . HIS A 1 90 ? -7.957 24.016 9.742 1 47.28 90 HIS A C 1
ATOM 685 O O . HIS A 1 90 ? -7.5 24.75 10.625 1 47.28 90 HIS A O 1
ATOM 691 N N . ASP A 1 91 ? -7.863 24.344 8.438 1 42.69 91 ASP A N 1
ATOM 692 C CA . ASP A 1 91 ? -7.668 25.781 8.273 1 42.69 91 ASP A CA 1
ATOM 693 C C . ASP A 1 91 ? -8.797 26.562 8.938 1 42.69 91 ASP A C 1
ATOM 695 O O . ASP A 1 91 ? -8.633 27.75 9.25 1 42.69 91 ASP A O 1
ATOM 699 N N . CYS A 1 92 ? -10.008 25.938 9.047 1 43.78 92 CYS A N 1
ATOM 700 C CA . CYS A 1 92 ? -11 26.875 9.555 1 43.78 92 CYS A CA 1
ATOM 701 C C . CYS A 1 92 ? -10.781 27.156 11.039 1 43.78 92 CYS A C 1
ATOM 703 O O . CYS A 1 92 ? -11.312 28.125 11.586 1 43.78 92 CYS A O 1
ATOM 705 N N . ALA A 1 93 ? -10.461 26.156 11.875 1 41.34 93 ALA A N 1
ATOM 706 C CA . ALA A 1 93 ? -10.797 26.516 13.25 1 41.34 93 ALA A CA 1
ATOM 707 C C . ALA A 1 93 ? -9.781 27.484 13.836 1 41.34 93 ALA A C 1
ATOM 709 O O . ALA A 1 93 ? -9.742 27.703 15.055 1 41.34 93 ALA A O 1
ATOM 710 N N . VAL A 1 94 ? -8.711 27.891 13.172 1 39.22 94 VAL A N 1
ATOM 711 C CA . VAL A 1 94 ? -7.934 28.859 13.914 1 39.22 94 VAL A CA 1
ATOM 712 C C . VAL A 1 94 ? -8.742 30.156 14.078 1 39.22 94 VAL A C 1
ATOM 714 O O . VAL A 1 94 ? -8.227 31.156 14.562 1 39.22 94 VAL A O 1
ATOM 717 N N . HIS A 1 95 ? -10.07 30.266 13.984 1 32.47 95 HIS A N 1
ATOM 718 C CA . HIS A 1 95 ? -10.539 31.516 14.578 1 32.47 95 HIS A CA 1
ATOM 719 C C . HIS A 1 95 ? -10.297 31.531 16.078 1 32.47 95 HIS A C 1
ATOM 721 O O . HIS A 1 95 ? -10.43 30.516 16.75 1 32.47 95 HIS A O 1
ATOM 727 N N . MET B 1 1 ? 5.684 -12.672 13.898 1 47.81 1 MET B N 1
ATOM 728 C CA . MET B 1 1 ? 6.688 -11.664 13.578 1 47.81 1 MET B CA 1
ATOM 729 C C . MET B 1 1 ? 6.621 -11.281 12.102 1 47.81 1 MET B C 1
ATOM 731 O O . MET B 1 1 ? 6.34 -12.125 11.25 1 47.81 1 MET B O 1
ATOM 735 N N . GLN B 1 2 ? 6.434 -9.914 11.617 1 60.25 2 GLN B N 1
ATOM 736 C CA . GLN B 1 2 ? 6.418 -9.586 10.195 1 60.25 2 GLN B CA 1
ATOM 737 C C . GLN B 1 2 ? 7.652 -10.148 9.492 1 60.25 2 GLN B C 1
ATOM 739 O O . GLN B 1 2 ? 8.711 -10.289 10.109 1 60.25 2 GLN B O 1
ATOM 744 N N . SER B 1 3 ? 7.582 -10.836 8.422 1 77.31 3 SER B N 1
ATOM 745 C CA . SER B 1 3 ? 8.742 -11.305 7.668 1 77.31 3 SER B CA 1
ATOM 746 C C . SER B 1 3 ? 9.75 -10.18 7.449 1 77.31 3 SER B C 1
ATOM 748 O O . SER B 1 3 ? 9.398 -9 7.504 1 77.31 3 SER B O 1
ATOM 750 N N . GLU B 1 4 ? 10.992 -10.453 7.605 1 85 4 GLU B N 1
ATOM 751 C CA . GLU B 1 4 ? 12.094 -9.523 7.379 1 85 4 GLU B CA 1
ATOM 752 C C . GLU B 1 4 ? 11.852 -8.672 6.133 1 85 4 GLU B C 1
ATOM 754 O O . GLU B 1 4 ? 12.227 -7.504 6.09 1 85 4 GLU B O 1
ATOM 759 N N . ASN B 1 5 ? 11.164 -9.195 5.211 1 86.12 5 ASN B N 1
ATOM 760 C CA . ASN B 1 5 ? 10.883 -8.469 3.977 1 86.12 5 ASN B CA 1
ATOM 761 C C . ASN B 1 5 ? 9.867 -7.352 4.203 1 86.12 5 ASN B C 1
ATOM 763 O O . ASN B 1 5 ? 10.031 -6.25 3.672 1 86.12 5 ASN B O 1
ATOM 767 N N . SER B 1 6 ? 8.938 -7.695 5.055 1 92.06 6 SER B N 1
ATOM 768 C CA . SER B 1 6 ? 7.93 -6.684 5.367 1 92.06 6 SER B CA 1
ATOM 769 C C . SER B 1 6 ? 8.539 -5.512 6.129 1 92.06 6 SER B C 1
ATOM 771 O O . SER B 1 6 ? 8.203 -4.355 5.875 1 92.06 6 SER B O 1
ATOM 773 N N . ARG B 1 7 ? 9.523 -5.805 7.008 1 93 7 ARG B N 1
ATOM 774 C CA . ARG B 1 7 ? 10.188 -4.766 7.785 1 93 7 ARG B CA 1
ATOM 775 C C . ARG B 1 7 ? 11.008 -3.846 6.887 1 93 7 ARG B C 1
ATOM 777 O O . ARG B 1 7 ? 11.016 -2.627 7.078 1 93 7 ARG B O 1
ATOM 784 N N . GLN B 1 8 ? 11.672 -4.422 5.953 1 93.12 8 GLN B N 1
ATOM 785 C CA . GLN B 1 8 ? 12.492 -3.65 5.023 1 93.12 8 GLN B CA 1
ATOM 786 C C . GLN B 1 8 ? 11.633 -2.74 4.152 1 93.12 8 GLN B C 1
ATOM 788 O O . GLN B 1 8 ? 11.992 -1.589 3.904 1 93.12 8 GLN B O 1
ATOM 793 N N . ILE B 1 9 ? 10.516 -3.256 3.752 1 95.25 9 ILE B N 1
ATOM 794 C CA . ILE B 1 9 ? 9.602 -2.486 2.91 1 95.25 9 ILE B CA 1
ATOM 795 C C . ILE B 1 9 ? 9.016 -1.326 3.711 1 95.25 9 ILE B C 1
ATOM 797 O O . ILE B 1 9 ? 8.969 -0.192 3.227 1 95.25 9 ILE B O 1
ATOM 801 N N . ASN B 1 10 ? 8.656 -1.643 5.004 1 96.62 10 ASN B N 1
ATOM 802 C CA . ASN B 1 10 ? 8.109 -0.596 5.859 1 96.62 10 ASN B CA 1
ATOM 803 C C . ASN B 1 10 ? 9.117 0.523 6.094 1 96.62 10 ASN B C 1
ATOM 805 O O . ASN B 1 10 ? 8.766 1.702 6.066 1 96.62 10 ASN B O 1
ATOM 809 N N . ARG B 1 11 ? 10.336 0.082 6.285 1 96.75 11 ARG B N 1
ATOM 810 C CA . ARG B 1 11 ? 11.391 1.068 6.52 1 96.75 11 ARG B CA 1
ATOM 811 C C . ARG B 1 11 ? 11.633 1.914 5.273 1 96.75 11 ARG B C 1
ATOM 813 O O . ARG B 1 11 ? 11.875 3.119 5.371 1 96.75 11 ARG B O 1
ATOM 820 N N . HIS B 1 12 ? 11.641 1.274 4.125 1 96.81 12 HIS B N 1
ATOM 821 C CA . HIS B 1 12 ? 11.82 1.987 2.865 1 96.81 12 HIS B CA 1
ATOM 822 C C . HIS B 1 12 ? 10.719 3.02 2.654 1 96.81 12 HIS B C 1
ATOM 824 O O . HIS B 1 12 ? 11 4.18 2.352 1 96.81 12 HIS B O 1
ATOM 830 N N . ILE B 1 13 ? 9.508 2.633 2.91 1 97.5 13 ILE B N 1
ATOM 831 C CA . ILE B 1 13 ? 8.367 3.525 2.758 1 97.5 13 ILE B CA 1
ATOM 832 C C . ILE B 1 13 ? 8.461 4.66 3.775 1 97.5 13 ILE B C 1
ATOM 834 O O . ILE B 1 13 ? 8.227 5.824 3.438 1 97.5 13 ILE B O 1
ATOM 838 N N . GLY B 1 14 ? 8.797 4.297 4.941 1 98.25 14 GLY B N 1
ATOM 839 C CA . GLY B 1 14 ? 8.969 5.297 5.988 1 98.25 14 GLY B CA 1
ATOM 840 C C . GLY B 1 14 ? 10.039 6.32 5.668 1 98.25 14 GLY B C 1
ATOM 841 O O . GLY B 1 14 ? 9.844 7.52 5.883 1 98.25 14 GLY B O 1
ATOM 842 N N . SER B 1 15 ? 11.188 5.824 5.176 1 97.25 15 SER B N 1
ATOM 843 C CA . SER B 1 15 ? 12.266 6.719 4.781 1 97.25 15 SER B CA 1
ATOM 844 C C . SER B 1 15 ? 11.82 7.672 3.676 1 97.25 15 SER B C 1
ATOM 846 O O . SER B 1 15 ? 12.18 8.852 3.68 1 97.25 15 SER B O 1
ATOM 848 N N . GLY B 1 16 ? 11.055 7.125 2.729 1 97.06 16 GLY B N 1
ATOM 849 C CA . GLY B 1 16 ? 10.484 7.965 1.688 1 97.06 16 GLY B CA 1
ATOM 850 C C . GLY B 1 16 ? 9.555 9.031 2.229 1 97.06 16 GLY B C 1
ATOM 851 O O . GLY B 1 16 ? 9.57 10.172 1.766 1 97.06 16 GLY B O 1
ATOM 852 N N . LEU B 1 17 ? 8.758 8.609 3.182 1 98.12 17 LEU B N 1
ATOM 853 C CA . LEU B 1 17 ? 7.828 9.539 3.822 1 98.12 17 LEU B CA 1
ATOM 854 C C . LEU B 1 17 ? 8.586 10.672 4.516 1 98.12 17 LEU B C 1
ATOM 856 O O . LEU B 1 17 ? 8.25 11.844 4.34 1 98.12 17 LEU B O 1
ATOM 860 N N . LEU B 1 18 ? 9.586 10.266 5.266 1 97.88 18 LEU B N 1
ATOM 861 C CA . LEU B 1 18 ? 10.406 11.242 5.965 1 97.88 18 LEU B CA 1
ATOM 862 C C . LEU B 1 18 ? 11.055 12.211 4.98 1 97.88 18 LEU B C 1
ATOM 864 O O . LEU B 1 18 ? 11.031 13.422 5.188 1 97.88 18 LEU B O 1
ATOM 868 N N . LEU B 1 19 ? 11.578 11.688 3.891 1 97.25 19 LEU B N 1
ATOM 869 C CA . LEU B 1 19 ? 12.227 12.492 2.859 1 97.25 19 LEU B CA 1
ATOM 870 C C . LEU B 1 19 ? 11.227 13.453 2.219 1 97.25 19 LEU B C 1
ATOM 872 O O . LEU B 1 19 ? 11.5 14.648 2.1 1 97.25 19 LEU B O 1
ATOM 876 N N . ALA B 1 20 ? 10.109 12.961 1.82 1 96.88 20 ALA B N 1
ATOM 877 C CA . ALA B 1 20 ? 9.086 13.773 1.17 1 96.88 20 ALA B CA 1
ATOM 878 C C . ALA B 1 20 ? 8.586 14.875 2.102 1 96.88 20 ALA B C 1
ATOM 880 O O . ALA B 1 20 ? 8.422 16.031 1.681 1 96.88 20 ALA B O 1
ATOM 881 N N . ARG B 1 21 ? 8.32 14.453 3.338 1 97.25 21 ARG B N 1
ATOM 882 C CA . ARG B 1 21 ? 7.848 15.422 4.32 1 97.25 21 ARG B CA 1
ATOM 883 C C . ARG B 1 21 ? 8.867 16.531 4.523 1 97.25 21 ARG B C 1
ATOM 885 O O . ARG B 1 21 ? 8.508 17.719 4.535 1 97.25 21 ARG B O 1
ATOM 892 N N . THR B 1 22 ? 10.156 16.188 4.652 1 96.88 22 THR B N 1
ATOM 893 C CA . THR B 1 22 ? 11.234 17.141 4.914 1 96.88 22 THR B CA 1
ATOM 894 C C . THR B 1 22 ? 11.453 18.047 3.709 1 96.88 22 THR B C 1
ATOM 896 O O . THR B 1 22 ? 11.633 19.25 3.865 1 96.88 22 THR B O 1
ATOM 899 N N . VAL B 1 23 ? 11.398 17.5 2.506 1 95.62 23 VAL B N 1
ATOM 900 C CA . VAL B 1 23 ? 11.602 18.25 1.272 1 95.62 23 VAL B CA 1
ATOM 901 C C . VAL B 1 23 ? 10.492 19.297 1.107 1 95.62 23 VAL B C 1
ATOM 903 O O . VAL B 1 23 ? 10.742 20.406 0.646 1 95.62 23 VAL B O 1
ATOM 906 N N . ARG B 1 24 ? 9.312 18.984 1.576 1 94.75 24 ARG B N 1
ATOM 907 C CA . ARG B 1 24 ? 8.156 19.859 1.457 1 94.75 24 ARG B CA 1
ATOM 908 C C . ARG B 1 24 ? 8.102 20.844 2.619 1 94.75 24 ARG B C 1
ATOM 910 O O . ARG B 1 24 ? 7.254 21.75 2.639 1 94.75 24 ARG B O 1
ATOM 917 N N . GLY B 1 25 ? 8.914 20.594 3.65 1 95.75 25 GLY B N 1
ATOM 918 C CA . GLY B 1 25 ? 8.977 21.484 4.801 1 95.75 25 GLY B CA 1
ATOM 919 C C . GLY B 1 25 ? 7.801 21.312 5.75 1 95.75 25 GLY B C 1
ATOM 920 O O . GLY B 1 25 ? 7.441 22.234 6.473 1 95.75 25 GLY B O 1
ATOM 921 N N . ALA B 1 26 ? 7.207 20.172 5.727 1 95.5 26 ALA B N 1
ATOM 922 C CA . ALA B 1 26 ? 6.055 19.922 6.59 1 95.5 26 ALA B CA 1
ATOM 923 C C . ALA B 1 26 ? 6.488 19.328 7.926 1 95.5 26 ALA B C 1
ATOM 925 O O . ALA B 1 26 ? 7.391 18.484 7.977 1 95.5 26 ALA B O 1
ATOM 926 N N . SER B 1 27 ? 5.895 19.812 8.992 1 96.88 27 SER B N 1
ATOM 927 C CA . SER B 1 27 ? 6.086 19.172 10.289 1 96.88 27 SER B CA 1
ATOM 928 C C . SER B 1 27 ? 5.188 17.953 10.445 1 96.88 27 SER B C 1
ATOM 930 O O . SER B 1 27 ? 4.27 17.75 9.648 1 96.88 27 SER B O 1
ATOM 932 N N . LEU B 1 28 ? 5.488 17.172 11.414 1 97.44 28 LEU B N 1
ATOM 933 C CA . LEU B 1 28 ? 4.625 16.031 11.695 1 97.44 28 LEU B CA 1
ATOM 934 C C . LEU B 1 28 ? 3.209 16.484 12.031 1 97.44 28 LEU B C 1
ATOM 936 O O . LEU B 1 28 ? 2.234 15.852 11.617 1 97.44 28 LEU B O 1
ATOM 940 N N . LYS B 1 29 ? 3.123 17.562 12.758 1 96.69 29 LYS B N 1
ATOM 941 C 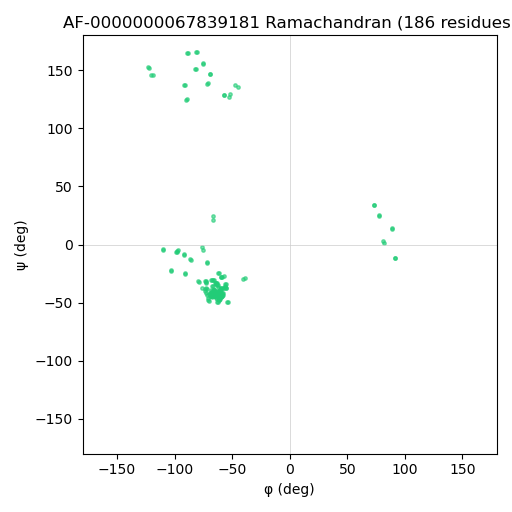CA . LYS B 1 29 ? 1.826 18.125 13.133 1 96.69 29 LYS B CA 1
ATOM 942 C C . LYS B 1 29 ? 1.045 18.578 11.906 1 96.69 29 LYS B C 1
ATOM 944 O O . LYS B 1 29 ? -0.147 18.297 11.781 1 96.69 29 LYS B O 1
ATOM 949 N N . GLN B 1 30 ? 1.716 19.281 11.039 1 95.5 30 GLN B N 1
ATOM 950 C CA . GLN B 1 30 ? 1.085 19.734 9.805 1 95.5 30 GLN B CA 1
ATOM 951 C C . GLN B 1 30 ? 0.606 18.562 8.961 1 95.5 30 GLN B C 1
ATOM 953 O O . GLN B 1 30 ? -0.492 18.594 8.398 1 95.5 30 GLN B O 1
ATOM 958 N N . LEU B 1 31 ? 1.408 17.547 8.852 1 96.25 31 LEU B N 1
ATOM 959 C CA . LEU B 1 31 ? 1.049 16.359 8.078 1 96.25 31 LEU B CA 1
ATOM 960 C C . LEU B 1 31 ? -0.123 15.625 8.727 1 96.25 31 LEU B C 1
ATOM 962 O O . LEU B 1 31 ? -1.018 15.141 8.023 1 96.25 31 LEU B O 1
ATOM 966 N N . ALA B 1 32 ? -0.115 15.531 10.016 1 96.69 32 ALA B N 1
ATOM 967 C CA . ALA B 1 32 ? -1.21 14.906 10.758 1 96.69 32 ALA B CA 1
ATOM 968 C C . ALA B 1 32 ? -2.533 15.609 10.477 1 96.69 32 ALA B C 1
ATOM 970 O O . ALA B 1 32 ? -3.545 14.961 10.195 1 96.69 32 ALA B O 1
ATOM 971 N N . ASN B 1 33 ? -2.486 16.922 10.477 1 93.62 33 ASN B N 1
ATOM 972 C CA . ASN B 1 33 ? -3.676 17.719 10.203 1 93.62 33 ASN B CA 1
ATOM 973 C C . ASN B 1 33 ? -4.156 17.516 8.766 1 93.62 33 ASN B C 1
ATOM 975 O O . ASN B 1 33 ? -5.359 17.391 8.523 1 93.62 33 ASN B O 1
ATOM 979 N N . ALA B 1 34 ? -3.232 17.422 7.871 1 92.12 34 ALA B N 1
ATOM 980 C CA . ALA B 1 34 ? -3.553 17.328 6.449 1 92.12 34 ALA B CA 1
ATOM 981 C C . ALA B 1 34 ? -4.105 15.938 6.113 1 92.12 34 ALA B C 1
ATOM 983 O O . ALA B 1 34 ? -4.941 15.797 5.219 1 92.12 34 ALA B O 1
ATOM 984 N N . THR B 1 35 ? -3.676 14.906 6.805 1 93.19 35 THR B N 1
ATOM 985 C CA . THR B 1 35 ? -4.012 13.531 6.449 1 93.19 35 THR B CA 1
ATOM 986 C C . THR B 1 35 ? -5.098 12.984 7.367 1 93.19 35 THR B C 1
ATOM 988 O O . THR B 1 35 ? -5.727 11.969 7.059 1 93.19 35 THR B O 1
ATOM 991 N N . GLY B 1 36 ? -5.262 13.547 8.547 1 93.19 36 GLY B N 1
ATOM 992 C CA . GLY B 1 36 ? -6.156 13.008 9.555 1 93.19 36 GLY B CA 1
ATOM 993 C C . GLY B 1 36 ? -5.547 11.859 10.344 1 93.19 36 GLY B C 1
ATOM 994 O O . GLY B 1 36 ? -6.207 11.266 11.195 1 93.19 36 GLY B O 1
ATOM 995 N N . LEU B 1 37 ? -4.336 11.523 10.094 1 95 37 LEU B N 1
ATOM 996 C CA . LEU B 1 37 ? -3.604 10.523 10.867 1 95 37 LEU B CA 1
ATOM 997 C C . LEU B 1 37 ? -3.023 11.141 12.141 1 95 37 LEU B C 1
ATOM 999 O O . LEU B 1 37 ? -2.697 12.328 12.156 1 95 37 LEU B O 1
ATOM 1003 N N . SER B 1 38 ? -2.895 10.305 13.117 1 96.94 38 SER B N 1
ATOM 1004 C CA . SER B 1 38 ? -2.297 10.828 14.344 1 96.94 38 SER B CA 1
ATOM 1005 C C . SER B 1 38 ? -0.79 11.008 14.188 1 96.94 38 SER B C 1
ATOM 1007 O O . SER B 1 38 ? -0.156 10.32 13.383 1 96.94 38 SER B O 1
ATOM 1009 N N . MET B 1 39 ? -0.206 11.883 14.984 1 97.5 39 MET B N 1
ATOM 1010 C CA . MET B 1 39 ? 1.241 12.07 15 1 97.5 39 MET B CA 1
ATOM 1011 C C . MET B 1 39 ? 1.954 10.773 15.375 1 97.5 39 MET B C 1
ATOM 1013 O O . MET B 1 39 ? 3.012 10.469 14.82 1 97.5 39 MET B O 1
ATOM 1017 N N . GLN B 1 40 ? 1.338 10.102 16.266 1 98.12 40 GLN B N 1
ATOM 1018 C CA . GLN B 1 40 ? 1.917 8.828 16.688 1 98.12 40 GLN B CA 1
ATOM 1019 C C . GLN B 1 40 ? 1.985 7.848 15.523 1 98.12 40 GLN B C 1
ATOM 1021 O O . GLN B 1 40 ? 2.994 7.16 15.344 1 98.12 40 GLN B O 1
ATOM 1026 N N . ARG B 1 41 ? 0.936 7.754 14.703 1 97.88 41 ARG B N 1
ATOM 1027 C CA . ARG B 1 41 ? 0.904 6.871 13.547 1 97.88 41 ARG B CA 1
ATOM 1028 C C . ARG B 1 41 ? 1.946 7.285 12.516 1 97.88 41 ARG B C 1
ATOM 1030 O O . ARG B 1 41 ? 2.637 6.438 11.945 1 97.88 41 ARG B O 1
ATOM 1037 N N . LEU B 1 42 ? 2.029 8.555 12.336 1 98.38 42 LEU B N 1
ATOM 1038 C CA . LEU B 1 42 ? 2.992 9.078 11.367 1 98.38 42 LEU B CA 1
ATOM 1039 C C . LEU B 1 42 ? 4.418 8.758 11.797 1 98.38 42 LEU B C 1
ATOM 1041 O O . LEU B 1 42 ? 5.25 8.391 10.969 1 98.38 42 LEU B O 1
ATOM 1045 N N . GLU B 1 43 ? 4.664 8.906 13.055 1 98.25 43 GLU B N 1
ATOM 1046 C CA . GLU B 1 43 ? 5.984 8.586 13.586 1 98.25 43 GLU B CA 1
ATOM 1047 C C . GLU B 1 43 ? 6.328 7.113 13.367 1 98.25 43 GLU B C 1
ATOM 1049 O O . GLU B 1 43 ? 7.422 6.785 12.906 1 98.25 43 GLU B O 1
ATOM 1054 N N . ARG B 1 44 ? 5.375 6.277 13.695 1 98.5 44 ARG B N 1
ATOM 1055 C CA . ARG B 1 44 ? 5.594 4.84 13.555 1 98.5 44 ARG B CA 1
ATOM 1056 C C . ARG B 1 44 ? 5.777 4.457 12.086 1 98.5 44 ARG B C 1
ATOM 1058 O O . ARG B 1 44 ? 6.539 3.539 11.773 1 98.5 44 ARG B O 1
ATOM 1065 N N . LEU B 1 45 ? 5.109 5.145 11.156 1 98.44 45 LEU B N 1
ATOM 1066 C CA . LEU B 1 45 ? 5.277 4.922 9.727 1 98.44 45 LEU B CA 1
ATOM 1067 C C . LEU B 1 45 ? 6.672 5.344 9.273 1 98.44 45 LEU B C 1
ATOM 1069 O O . LEU B 1 45 ? 7.344 4.602 8.555 1 98.44 45 LEU B O 1
ATOM 1073 N N . GLU B 1 46 ? 7.094 6.52 9.773 1 98.31 46 GLU B N 1
ATOM 1074 C CA . GLU B 1 46 ? 8.367 7.078 9.328 1 98.31 46 GLU B CA 1
ATOM 1075 C C . GLU B 1 46 ? 9.539 6.207 9.773 1 98.31 46 GLU B C 1
ATOM 1077 O O . GLU B 1 46 ? 10.547 6.113 9.07 1 98.31 46 GLU B O 1
ATOM 1082 N N . ILE B 1 47 ? 9.391 5.535 10.906 1 97.19 47 ILE B N 1
ATOM 1083 C CA . ILE B 1 47 ? 10.508 4.734 11.398 1 97.19 47 ILE B CA 1
ATOM 1084 C C . ILE B 1 47 ? 10.312 3.275 10.992 1 97.19 47 ILE B C 1
ATOM 1086 O O . ILE B 1 47 ? 11.125 2.414 11.344 1 97.19 47 ILE B O 1
ATOM 1090 N N . GLY B 1 48 ? 9.242 2.928 10.414 1 97.5 48 GLY B N 1
ATOM 1091 C CA . GLY B 1 48 ? 9.023 1.612 9.828 1 97.5 48 GLY B CA 1
ATOM 1092 C C . GLY B 1 48 ? 8.453 0.611 10.812 1 97.5 48 GLY B C 1
ATOM 1093 O O . GLY B 1 48 ? 8.445 -0.594 10.547 1 97.5 48 GLY B O 1
ATOM 1094 N N . THR B 1 49 ? 7.941 1.029 11.961 1 97 49 THR B N 1
ATOM 1095 C CA . THR B 1 49 ? 7.414 0.119 12.969 1 97 49 THR B CA 1
ATOM 1096 C C . THR B 1 49 ? 5.918 -0.099 12.773 1 97 49 THR B C 1
ATOM 1098 O O . THR B 1 49 ? 5.316 -0.958 13.422 1 97 49 THR B O 1
ATOM 1101 N N . ALA B 1 50 ? 5.25 0.62 11.898 1 97.31 50 ALA B N 1
ATOM 1102 C CA . ALA B 1 50 ? 3.875 0.392 11.453 1 97.31 50 ALA B CA 1
ATOM 1103 C C . ALA B 1 50 ? 3.814 0.154 9.953 1 97.31 50 ALA B C 1
ATOM 1105 O O . ALA B 1 50 ? 4.629 0.694 9.195 1 97.31 50 ALA B O 1
ATOM 1106 N N . GLU B 1 51 ? 2.91 -0.664 9.578 1 97.19 51 GLU B N 1
ATOM 1107 C CA . GLU B 1 51 ? 2.688 -0.955 8.164 1 97.19 51 GLU B CA 1
ATOM 1108 C C . GLU B 1 51 ? 1.671 0.007 7.555 1 97.19 51 GLU B C 1
ATOM 1110 O O . GLU B 1 51 ? 0.572 0.174 8.086 1 97.19 51 GLU B O 1
ATOM 1115 N N . ALA B 1 52 ? 2.104 0.662 6.5 1 97.94 52 ALA B N 1
ATOM 1116 C CA . ALA B 1 52 ? 1.202 1.597 5.828 1 97.94 52 ALA B CA 1
ATOM 1117 C C . ALA B 1 52 ? 0.089 0.854 5.094 1 97.94 52 ALA B C 1
ATOM 1119 O O . ALA B 1 52 ? 0.33 -0.187 4.477 1 97.94 52 ALA B O 1
ATOM 1120 N N . THR B 1 53 ? -1.09 1.345 5.164 1 96.56 53 THR B N 1
ATOM 1121 C CA . THR B 1 53 ? -2.195 0.848 4.352 1 96.56 53 THR B CA 1
ATOM 1122 C C . THR B 1 53 ? -2.264 1.588 3.02 1 96.56 53 THR B C 1
ATOM 1124 O O . THR B 1 53 ? -1.64 2.637 2.854 1 96.56 53 THR B O 1
ATOM 1127 N N . PRO B 1 54 ? -3.018 1.042 2.07 1 96.38 54 PRO B N 1
ATOM 1128 C CA . PRO B 1 54 ? -3.229 1.794 0.831 1 96.38 54 PRO B CA 1
ATOM 1129 C C . PRO B 1 54 ? -3.83 3.176 1.074 1 96.38 54 PRO B C 1
ATOM 1131 O O . PRO B 1 54 ? -3.453 4.145 0.408 1 96.38 54 PRO B O 1
ATOM 1134 N N . ARG B 1 55 ? -4.672 3.289 2.014 1 94.06 55 ARG B N 1
ATOM 1135 C CA . ARG B 1 55 ? -5.254 4.586 2.348 1 94.06 55 ARG B CA 1
ATOM 1136 C C . ARG B 1 55 ? -4.191 5.543 2.879 1 94.06 55 ARG B C 1
ATOM 1138 O O . ARG B 1 55 ? -4.145 6.707 2.484 1 94.06 55 ARG B O 1
ATOM 1145 N N . ASP B 1 56 ? -3.373 5.016 3.742 1 95.88 56 ASP B N 1
ATOM 1146 C CA . ASP B 1 56 ? -2.273 5.836 4.246 1 95.88 56 ASP B CA 1
ATOM 1147 C C . ASP B 1 56 ? -1.447 6.41 3.096 1 95.88 56 ASP B C 1
ATOM 1149 O O . ASP B 1 56 ? -1.177 7.613 3.059 1 95.88 56 ASP B O 1
ATOM 1153 N N . LEU B 1 57 ? -1.101 5.52 2.211 1 96.5 57 LEU B N 1
ATOM 1154 C CA . LEU B 1 57 ? -0.221 5.891 1.108 1 96.5 57 LEU B CA 1
ATOM 1155 C C . LEU B 1 57 ? -0.873 6.949 0.224 1 96.5 57 LEU B C 1
ATOM 1157 O O . LEU B 1 57 ? -0.216 7.902 -0.199 1 96.5 57 LEU B O 1
ATOM 1161 N N . LEU B 1 58 ? -2.113 6.797 -0.006 1 95.06 58 LEU B N 1
ATOM 1162 C CA . LEU B 1 58 ? -2.848 7.742 -0.84 1 95.06 58 LEU B CA 1
ATOM 1163 C C . LEU B 1 58 ? -2.961 9.102 -0.155 1 95.06 58 LEU B C 1
ATOM 1165 O O . LEU B 1 58 ? -2.729 10.133 -0.78 1 95.06 58 LEU B O 1
ATOM 1169 N N . LEU B 1 59 ? -3.291 9.102 1.117 1 93.88 59 LEU B N 1
ATOM 1170 C CA . LEU B 1 59 ? -3.42 10.336 1.881 1 93.88 59 LEU B CA 1
ATOM 1171 C C . LEU B 1 59 ? -2.088 11.078 1.944 1 93.88 59 LEU B C 1
ATOM 1173 O O . LEU B 1 59 ? -2.037 12.289 1.742 1 93.88 59 LEU B O 1
ATOM 1177 N N . LEU B 1 60 ? -1.07 10.297 2.172 1 95.5 60 LEU B N 1
ATOM 1178 C CA . LEU B 1 60 ? 0.259 10.883 2.299 1 95.5 60 LEU B CA 1
ATOM 1179 C C . LEU B 1 60 ? 0.745 11.422 0.96 1 95.5 60 LEU B C 1
ATOM 1181 O O . LEU B 1 60 ? 1.278 12.531 0.892 1 95.5 60 LEU B O 1
ATOM 1185 N N . ALA B 1 61 ? 0.557 10.68 -0.059 1 95 61 ALA B N 1
ATOM 1186 C CA . ALA B 1 61 ? 0.946 11.125 -1.395 1 95 61 ALA B CA 1
ATOM 1187 C C . ALA B 1 61 ? 0.217 12.406 -1.779 1 95 61 ALA B C 1
ATOM 1189 O O . ALA B 1 61 ? 0.834 13.359 -2.268 1 95 61 ALA B O 1
ATOM 1190 N N . ALA B 1 62 ? -1.042 12.469 -1.521 1 92.44 62 ALA B N 1
ATOM 1191 C CA . ALA B 1 62 ? -1.864 13.633 -1.849 1 92.44 62 ALA B CA 1
ATOM 1192 C C . ALA B 1 62 ? -1.439 14.852 -1.037 1 92.44 62 ALA B C 1
ATOM 1194 O O . ALA B 1 62 ? -1.275 15.945 -1.586 1 92.44 62 ALA B O 1
ATOM 1195 N N . SER B 1 63 ? -1.225 14.602 0.251 1 92.56 63 SER B N 1
ATOM 1196 C CA . SER B 1 63 ? -0.894 15.695 1.156 1 92.56 63 SER B CA 1
ATOM 1197 C C . SER B 1 63 ? 0.481 16.281 0.844 1 92.56 63 SER B C 1
ATOM 1199 O O . SER B 1 63 ? 0.714 17.469 1.034 1 92.56 63 SER B O 1
ATOM 1201 N N . LEU B 1 64 ? 1.376 15.438 0.346 1 94.38 64 LEU B N 1
ATOM 1202 C CA . LEU B 1 64 ? 2.75 15.859 0.096 1 94.38 64 LEU B CA 1
ATOM 1203 C C . LEU B 1 64 ? 2.947 16.219 -1.373 1 94.38 64 LEU B C 1
ATOM 1205 O O . LEU B 1 64 ? 4.031 16.656 -1.768 1 94.38 64 LEU B O 1
ATOM 1209 N N . GLY B 1 65 ? 1.983 15.992 -2.186 1 91.44 65 GLY B N 1
ATOM 1210 C CA . GLY B 1 65 ? 2.029 16.359 -3.592 1 91.44 65 GLY B CA 1
ATOM 1211 C C . GLY B 1 65 ? 2.945 15.469 -4.41 1 91.44 65 GLY B C 1
ATOM 1212 O O . GLY B 1 65 ? 3.643 15.945 -5.309 1 91.44 65 GLY B O 1
ATOM 1213 N N . ILE B 1 66 ? 3.027 14.211 -4.062 1 92.44 66 ILE B N 1
ATOM 1214 C CA . ILE B 1 66 ? 3.869 13.242 -4.762 1 92.44 66 ILE B CA 1
ATOM 1215 C C . ILE B 1 66 ? 3.016 12.078 -5.254 1 92.44 66 ILE B C 1
ATOM 1217 O O . ILE B 1 66 ? 1.938 11.82 -4.715 1 92.44 66 ILE B O 1
ATOM 1221 N N . PRO B 1 67 ? 3.498 11.484 -6.324 1 92.81 67 PRO B N 1
ATOM 1222 C CA . PRO B 1 67 ? 2.781 10.289 -6.766 1 92.81 67 PRO B CA 1
ATOM 1223 C C . PRO B 1 67 ? 2.945 9.117 -5.801 1 92.81 67 PRO B C 1
ATOM 1225 O O . PRO B 1 67 ? 4.004 8.961 -5.184 1 92.81 67 PRO B O 1
ATOM 1228 N N . VAL B 1 68 ? 1.921 8.258 -5.652 1 94.75 68 VAL B N 1
ATOM 1229 C CA . VAL B 1 68 ? 1.943 7.125 -4.727 1 94.75 68 VAL B CA 1
ATOM 1230 C C . VAL B 1 68 ? 3.088 6.184 -5.09 1 94.75 68 VAL B C 1
ATOM 1232 O O . VAL B 1 68 ? 3.668 5.535 -4.215 1 94.75 68 VAL B O 1
ATOM 1235 N N . GLN B 1 69 ? 3.473 6.164 -6.355 1 92.75 69 GLN B N 1
ATOM 1236 C CA . GLN B 1 69 ? 4.551 5.316 -6.852 1 92.75 69 GLN B CA 1
ATOM 1237 C C . GLN B 1 69 ? 5.879 5.668 -6.188 1 92.75 69 GLN B C 1
ATOM 1239 O O . GLN B 1 69 ? 6.766 4.816 -6.074 1 92.75 69 GLN B O 1
ATOM 1244 N N . PHE B 1 70 ? 5.98 6.871 -5.734 1 94.25 70 PHE B N 1
ATOM 1245 C CA . PHE B 1 70 ? 7.195 7.352 -5.082 1 94.25 70 PHE B CA 1
ATOM 1246 C C . PHE B 1 70 ? 7.578 6.445 -3.92 1 94.25 70 PHE B C 1
ATOM 1248 O O . PHE B 1 70 ? 8.758 6.133 -3.73 1 94.25 70 PHE B O 1
ATOM 1255 N N . PHE B 1 71 ? 6.625 5.922 -3.176 1 95.94 71 PHE B N 1
ATOM 1256 C CA . PHE B 1 71 ? 6.855 5.133 -1.973 1 95.94 71 PHE B CA 1
ATOM 1257 C C . PHE B 1 71 ? 7.406 3.758 -2.324 1 95.94 71 PHE B C 1
ATOM 1259 O O . PHE B 1 71 ? 7.965 3.068 -1.468 1 95.94 71 PHE B O 1
ATOM 1266 N N . PHE B 1 72 ? 7.281 3.404 -3.615 1 95.06 72 PHE B N 1
ATOM 1267 C CA . PHE B 1 72 ? 7.664 2.053 -4.012 1 95.06 72 PHE B CA 1
ATOM 1268 C C . PHE B 1 72 ? 8.93 2.076 -4.863 1 95.06 72 PHE B C 1
ATOM 1270 O O . PHE B 1 72 ? 9.422 1.025 -5.27 1 95.06 72 PHE B O 1
ATOM 1277 N N . GLU B 1 73 ? 9.359 3.248 -5.141 1 91.81 73 GLU B N 1
ATOM 1278 C CA . GLU B 1 73 ? 10.555 3.377 -5.969 1 91.81 73 GLU B CA 1
ATOM 1279 C C . GLU B 1 73 ? 11.734 2.646 -5.348 1 91.81 73 GLU B C 1
ATOM 1281 O O . GLU B 1 73 ? 12.016 2.807 -4.16 1 91.81 73 GLU B O 1
ATOM 1286 N N . GLY B 1 74 ? 12.391 1.797 -6.133 1 88.81 74 GLY B N 1
ATOM 1287 C CA . GLY B 1 74 ? 13.562 1.081 -5.656 1 88.81 74 GLY B CA 1
ATOM 1288 C C . GLY B 1 74 ? 13.234 -0.269 -5.051 1 88.81 74 GLY B C 1
ATOM 1289 O O . GLY B 1 74 ? 14.133 -1.032 -4.691 1 88.81 74 GLY B O 1
ATOM 1290 N N . LEU B 1 75 ? 11.984 -0.564 -4.797 1 88.62 75 LEU B N 1
ATOM 1291 C CA . LEU B 1 75 ? 11.57 -1.823 -4.184 1 88.62 75 LEU B CA 1
ATOM 1292 C C . LEU B 1 75 ? 11.266 -2.871 -5.246 1 88.62 75 LEU B C 1
ATOM 1294 O O . LEU B 1 75 ? 11.227 -4.066 -4.953 1 88.62 75 LEU B O 1
ATOM 1298 N N . GLU B 1 76 ? 10.938 -2.521 -6.387 1 73.8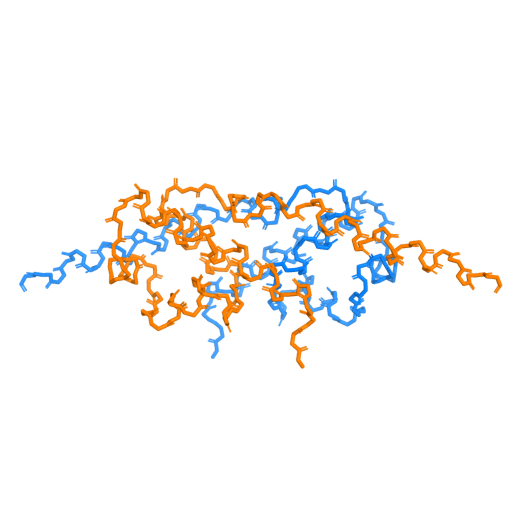8 76 GLU B N 1
ATOM 1299 C CA . GLU B 1 76 ? 10.531 -3.457 -7.434 1 73.88 76 GLU B CA 1
ATOM 1300 C C . GLU B 1 76 ? 11.609 -4.512 -7.676 1 73.88 76 GLU B C 1
ATOM 1302 O O . GLU B 1 76 ? 11.297 -5.676 -7.941 1 73.88 76 GLU B O 1
ATOM 1307 N N . ASP B 1 77 ? 12.703 -4.098 -7.531 1 65.62 77 ASP B N 1
ATOM 1308 C CA . ASP B 1 77 ? 13.812 -5.023 -7.754 1 65.62 77 ASP B CA 1
ATOM 1309 C C . ASP B 1 77 ? 13.914 -6.043 -6.621 1 65.62 77 ASP B C 1
ATOM 1311 O O . ASP B 1 77 ? 14.227 -7.211 -6.855 1 65.62 77 ASP B O 1
ATOM 1315 N N . GLU B 1 78 ? 13.578 -5.617 -5.492 1 61.66 78 GLU B N 1
ATOM 1316 C CA . GLU B 1 78 ? 13.75 -6.492 -4.34 1 61.66 78 GLU B CA 1
ATOM 1317 C C . GLU B 1 78 ? 12.703 -7.602 -4.32 1 61.66 78 GLU B C 1
ATOM 1319 O O . GLU B 1 78 ? 13.016 -8.75 -4.012 1 61.66 78 GLU B O 1
ATOM 1324 N N . VAL B 1 79 ? 11.531 -7.211 -4.707 1 60.59 79 VAL B N 1
ATOM 1325 C CA . VAL B 1 79 ? 10.445 -8.188 -4.645 1 60.59 79 VAL B CA 1
ATOM 1326 C C . VAL B 1 79 ? 10.531 -9.125 -5.848 1 60.59 79 VAL B C 1
ATOM 1328 O O . VAL B 1 79 ? 10.102 -10.281 -5.77 1 60.59 79 VAL B O 1
ATOM 1331 N N . HIS B 1 80 ? 11 -8.562 -6.852 1 61.78 80 HIS B N 1
ATOM 1332 C CA . HIS B 1 80 ? 11.195 -9.438 -8.008 1 61.78 80 HIS B CA 1
ATOM 1333 C C . HIS B 1 80 ? 12.117 -10.602 -7.664 1 61.78 80 HIS B C 1
ATOM 1335 O O . HIS B 1 80 ? 11.875 -11.734 -8.102 1 61.78 80 HIS B O 1
ATOM 1341 N N . GLU B 1 81 ? 13.055 -10.258 -6.891 1 59.28 81 GLU B N 1
ATOM 1342 C CA . GLU B 1 81 ? 13.961 -11.328 -6.488 1 59.28 81 GLU B CA 1
ATOM 1343 C C . GLU B 1 81 ? 13.242 -12.367 -5.633 1 59.28 81 GLU B C 1
ATOM 1345 O O . GLU B 1 81 ? 13.453 -13.57 -5.793 1 59.28 81 GLU B O 1
ATOM 1350 N N . ALA B 1 82 ? 12.422 -11.891 -4.809 1 59.34 82 ALA B N 1
ATOM 1351 C CA . ALA B 1 82 ? 11.695 -12.805 -3.938 1 59.34 82 ALA B CA 1
ATOM 1352 C C . ALA B 1 82 ? 10.68 -13.633 -4.73 1 59.34 82 ALA B C 1
ATOM 1354 O O . ALA B 1 82 ? 10.508 -14.828 -4.477 1 59.34 82 ALA B O 1
ATOM 1355 N N . ALA B 1 83 ? 9.984 -13.008 -5.664 1 60.03 83 ALA B N 1
ATOM 1356 C CA . ALA B 1 83 ? 9.023 -13.703 -6.516 1 60.03 83 ALA B CA 1
ATOM 1357 C C . ALA B 1 83 ? 9.719 -14.75 -7.375 1 60.03 83 ALA B C 1
ATOM 1359 O O . ALA B 1 83 ? 9.172 -15.844 -7.59 1 60.03 83 ALA B O 1
ATOM 1360 N N . ARG B 1 84 ? 10.852 -14.367 -7.875 1 58.81 84 ARG B N 1
ATOM 1361 C CA . ARG B 1 84 ? 11.602 -15.305 -8.703 1 58.81 84 ARG B CA 1
ATOM 1362 C C . ARG B 1 84 ? 12.016 -16.531 -7.906 1 58.81 84 ARG B C 1
ATOM 1364 O O . ARG B 1 84 ? 11.969 -17.656 -8.414 1 58.81 84 ARG B O 1
ATOM 1371 N N . HIS B 1 85 ? 12.44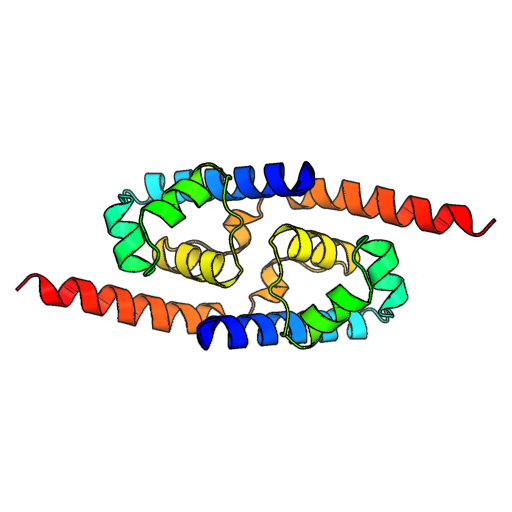5 -16.281 -6.738 1 59.59 85 HIS B N 1
ATOM 1372 C CA . HIS B 1 85 ? 12.883 -17.406 -5.93 1 59.59 85 HIS B CA 1
ATOM 1373 C C . HIS B 1 85 ? 11.719 -18.312 -5.562 1 59.59 85 HIS B C 1
ATOM 1375 O O . HIS B 1 85 ? 11.859 -19.547 -5.543 1 59.59 85 HIS B O 1
ATOM 1381 N N . GLN B 1 86 ? 10.617 -17.625 -5.262 1 54.56 86 GLN B N 1
ATOM 1382 C CA . GLN B 1 86 ? 9.453 -18.438 -4.902 1 54.56 86 GLN B CA 1
ATOM 1383 C C . GLN B 1 86 ? 8.883 -19.141 -6.125 1 54.56 86 GLN B C 1
ATOM 1385 O O . GLN B 1 86 ? 8.469 -20.297 -6.035 1 54.56 86 GLN B O 1
ATOM 1390 N N . ALA B 1 87 ? 8.758 -18.438 -7.27 1 54.34 87 ALA B N 1
ATOM 1391 C CA . ALA B 1 87 ? 8.328 -19.078 -8.508 1 54.34 87 ALA B CA 1
ATOM 1392 C C . ALA B 1 87 ? 9.281 -20.203 -8.898 1 54.34 87 ALA B C 1
ATOM 1394 O O . ALA B 1 87 ? 8.852 -21.234 -9.422 1 54.34 87 ALA B O 1
ATOM 1395 N N . ALA B 1 88 ? 10.523 -20 -8.766 1 52.03 88 ALA B N 1
ATOM 1396 C CA . ALA B 1 88 ? 11.484 -21.047 -9.109 1 52.03 88 ALA B CA 1
ATOM 1397 C C . ALA B 1 88 ? 11.312 -22.266 -8.211 1 52.03 88 ALA B C 1
ATOM 1399 O O . ALA B 1 88 ? 11.547 -23.406 -8.633 1 52.03 88 ALA B O 1
ATOM 1400 N N . VAL B 1 89 ? 10.984 -22.047 -7.039 1 48.53 89 VAL B N 1
ATOM 1401 C CA . VAL B 1 89 ? 10.883 -23.219 -6.176 1 48.53 89 VAL B CA 1
ATOM 1402 C C . VAL B 1 89 ? 9.68 -24.062 -6.59 1 48.53 89 VAL B C 1
ATOM 1404 O O . VAL B 1 89 ? 9.672 -25.281 -6.398 1 48.53 89 VAL B O 1
ATOM 1407 N N . HIS B 1 90 ? 8.484 -23.422 -6.766 1 47.44 90 HIS B N 1
ATOM 1408 C CA . HIS B 1 90 ? 7.371 -24.297 -7.098 1 47.44 90 HIS B CA 1
ATOM 1409 C C . HIS B 1 90 ? 7.613 -25.016 -8.422 1 47.44 90 HIS B C 1
ATOM 1411 O O . HIS B 1 90 ? 6.965 -26.031 -8.711 1 47.44 90 HIS B O 1
ATOM 1417 N N . ASP B 1 91 ? 8.273 -24.312 -9.336 1 42.25 91 ASP B N 1
ATOM 1418 C CA . ASP B 1 91 ? 8.523 -25.109 -10.523 1 42.25 91 ASP B CA 1
ATOM 1419 C C . ASP B 1 91 ? 9.344 -26.359 -10.18 1 42.25 91 ASP B C 1
ATOM 1421 O O . ASP B 1 91 ? 9.32 -27.344 -10.906 1 42.25 91 ASP B O 1
ATOM 1425 N N . CYS B 1 92 ? 10.164 -26.25 -9.094 1 43.06 92 CYS B N 1
ATOM 1426 C CA . CYS B 1 92 ? 11 -27.453 -8.992 1 43.06 92 CYS B CA 1
ATOM 1427 C C . CYS B 1 92 ? 10.18 -28.641 -8.5 1 43.06 92 CYS B C 1
ATOM 1429 O O . CYS B 1 92 ? 10.625 -29.781 -8.594 1 43.06 92 CYS B O 1
ATOM 1431 N N . ALA B 1 93 ? 9.266 -28.453 -7.543 1 40.69 93 ALA B N 1
ATOM 1432 C CA . ALA B 1 93 ? 8.953 -29.734 -6.914 1 40.69 93 ALA B CA 1
ATOM 1433 C C . ALA B 1 93 ? 8.07 -30.578 -7.824 1 40.69 93 ALA B C 1
ATOM 1435 O O . ALA B 1 93 ? 7.527 -31.594 -7.391 1 40.69 93 ALA B O 1
ATOM 1436 N N . VAL B 1 94 ? 7.594 -30.109 -9 1 38.88 94 VAL B N 1
ATOM 1437 C CA . VAL B 1 94 ? 6.836 -31.156 -9.695 1 38.88 94 VAL B CA 1
ATOM 1438 C C . VAL B 1 94 ? 7.773 -32.281 -10.125 1 38.88 94 VAL B C 1
ATOM 1440 O O . VAL B 1 94 ? 7.371 -33.188 -10.852 1 38.88 94 VAL B O 1
ATOM 1443 N N . HIS B 1 95 ? 8.953 -32.562 -9.539 1 31.7 95 HIS B N 1
ATOM 1444 C CA . HIS B 1 95 ? 9.359 -33.938 -9.898 1 31.7 95 HIS B CA 1
ATOM 1445 C C . HIS B 1 95 ? 8.414 -34.969 -9.312 1 31.7 95 HIS B C 1
ATOM 1447 O O . HIS B 1 95 ? 7.918 -34.781 -8.195 1 31.7 95 HIS B O 1
#